Protein AF-A0AAD5Y6S9-F1 (afdb_monomer)

Structure (mmCIF, N/CA/C/O backbone):
data_AF-A0AAD5Y6S9-F1
#
_entry.id   AF-A0AAD5Y6S9-F1
#
loop_
_atom_site.group_PDB
_atom_site.id
_atom_site.type_symbol
_a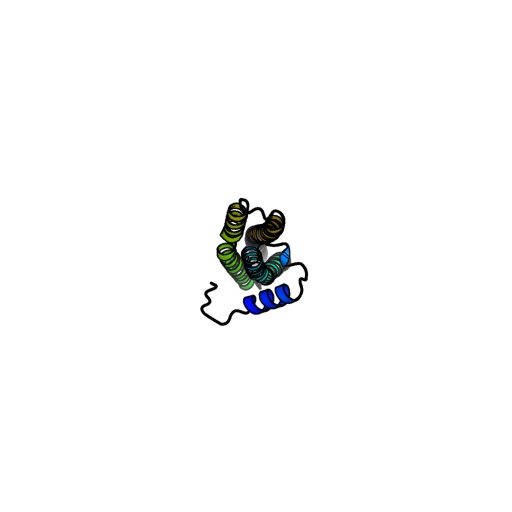tom_site.label_atom_id
_atom_site.label_alt_id
_atom_site.label_comp_id
_atom_site.label_asym_id
_atom_site.label_entity_id
_atom_site.label_seq_id
_atom_site.pdbx_PDB_ins_code
_atom_site.Cartn_x
_atom_site.Cartn_y
_atom_site.Cartn_z
_atom_site.occupancy
_atom_site.B_iso_or_equiv
_atom_site.auth_seq_id
_atom_site.auth_comp_id
_atom_site.auth_asym_id
_atom_site.auth_atom_id
_atom_site.pdbx_PDB_model_num
ATOM 1 N N . MET A 1 1 ? 19.480 -12.062 -23.522 1.00 43.44 1 MET A N 1
ATOM 2 C CA . MET A 1 1 ? 19.018 -13.425 -23.166 1.00 43.44 1 MET A CA 1
ATOM 3 C C . MET A 1 1 ? 18.095 -13.286 -21.961 1.00 43.44 1 MET A C 1
ATOM 5 O O . MET A 1 1 ? 18.515 -12.658 -20.999 1.00 43.44 1 MET A O 1
ATOM 9 N N . ASN A 1 2 ? 16.839 -13.738 -22.039 1.00 45.94 2 ASN A N 1
ATOM 10 C CA . ASN A 1 2 ? 15.831 -13.550 -20.984 1.00 45.94 2 ASN A CA 1
ATOM 11 C C . ASN A 1 2 ? 15.492 -14.921 -20.370 1.00 45.94 2 ASN A C 1
ATOM 13 O O . ASN A 1 2 ? 15.205 -15.852 -21.121 1.00 45.94 2 ASN A O 1
ATOM 17 N N . PHE A 1 3 ? 15.575 -15.066 -19.046 1.00 61.59 3 PHE A N 1
ATOM 18 C CA . PHE A 1 3 ? 15.459 -16.357 -18.353 1.00 61.59 3 PHE A CA 1
ATOM 19 C C . PHE A 1 3 ? 14.198 -16.387 -17.484 1.00 61.59 3 PHE A C 1
ATOM 21 O O . PHE A 1 3 ? 14.056 -15.559 -16.588 1.00 61.59 3 PHE A O 1
ATOM 28 N N . HIS A 1 4 ? 13.309 -17.361 -17.718 1.00 60.94 4 HIS A N 1
ATOM 29 C CA . HIS A 1 4 ? 12.048 -17.527 -16.979 1.00 60.94 4 HIS A CA 1
ATOM 30 C C . HIS A 1 4 ? 11.867 -18.975 -16.526 1.00 60.94 4 HIS A C 1
ATOM 32 O O . HIS A 1 4 ? 12.178 -19.899 -17.272 1.00 60.94 4 HIS A O 1
ATOM 38 N N . GLN A 1 5 ? 11.337 -19.178 -15.316 1.00 57.16 5 GLN A N 1
ATOM 39 C CA . GLN A 1 5 ? 11.038 -20.516 -14.778 1.00 57.16 5 GLN A CA 1
ATOM 40 C C . GLN A 1 5 ? 9.702 -21.096 -15.289 1.00 57.16 5 GLN A C 1
ATOM 42 O O . GLN A 1 5 ? 9.478 -22.296 -15.171 1.00 57.16 5 GLN A O 1
ATOM 47 N N . GLN A 1 6 ? 8.819 -20.265 -15.858 1.00 50.22 6 GLN A N 1
ATOM 48 C CA . GLN A 1 6 ? 7.524 -20.641 -16.450 1.00 50.22 6 GLN A CA 1
ATOM 49 C C . GLN A 1 6 ? 7.206 -19.753 -17.677 1.00 50.22 6 GLN A C 1
ATOM 51 O O . GLN A 1 6 ? 7.851 -18.711 -17.834 1.00 50.22 6 GLN A O 1
ATOM 56 N N . PRO A 1 7 ? 6.241 -20.125 -18.551 1.00 55.81 7 PRO A N 1
ATOM 57 C CA . PRO A 1 7 ? 5.898 -19.356 -19.751 1.00 55.81 7 PRO A CA 1
ATOM 58 C C . PRO A 1 7 ? 5.540 -17.903 -19.424 1.00 55.81 7 PRO A C 1
ATOM 60 O O . PRO A 1 7 ? 4.656 -17.633 -18.608 1.00 55.81 7 PRO A O 1
ATOM 63 N N . ASN A 1 8 ? 6.234 -16.962 -20.064 1.00 59.56 8 ASN A N 1
ATOM 64 C CA . ASN A 1 8 ? 6.165 -15.556 -19.702 1.00 59.56 8 ASN A CA 1
ATOM 65 C C . ASN A 1 8 ? 5.125 -14.784 -20.541 1.00 59.56 8 ASN A C 1
ATOM 67 O O . ASN A 1 8 ? 5.273 -14.633 -21.752 1.00 59.56 8 ASN A O 1
ATOM 71 N N . ARG A 1 9 ? 4.097 -14.234 -19.878 1.00 59.78 9 ARG A N 1
ATOM 72 C CA . ARG A 1 9 ? 3.071 -13.370 -20.498 1.00 59.78 9 ARG A CA 1
ATOM 73 C C . ARG A 1 9 ? 3.597 -11.991 -20.917 1.00 59.78 9 ARG A C 1
ATOM 75 O O . ARG A 1 9 ? 3.034 -11.393 -21.829 1.00 59.78 9 ARG A O 1
ATOM 82 N N . HIS A 1 10 ? 4.674 -11.522 -20.293 1.00 62.69 10 HIS A N 1
ATOM 83 C CA . HIS A 1 10 ? 5.340 -10.256 -20.591 1.00 62.69 10 HIS A CA 1
ATOM 84 C C . HIS A 1 10 ? 5.926 -10.240 -22.007 1.00 62.69 10 HIS A C 1
ATOM 86 O O . HIS A 1 10 ? 5.846 -9.241 -22.713 1.00 62.69 10 HIS A O 1
ATOM 92 N N . THR A 1 11 ? 6.439 -11.380 -22.481 1.00 60.25 11 THR A N 1
ATOM 93 C CA . THR A 1 11 ? 7.022 -11.494 -23.826 1.00 60.25 11 THR A CA 1
ATOM 94 C C . THR A 1 11 ? 6.002 -11.200 -24.925 1.00 60.25 11 THR A C 1
ATOM 96 O O . THR A 1 11 ? 6.339 -10.522 -25.887 1.00 60.25 11 THR A O 1
ATOM 99 N N . ASN A 1 12 ? 4.748 -11.631 -24.766 1.00 60.03 12 ASN A N 1
ATOM 100 C CA . ASN A 1 12 ? 3.704 -11.376 -25.762 1.00 60.03 12 ASN A CA 1
ATOM 101 C C . ASN A 1 12 ? 3.305 -9.895 -25.819 1.00 60.03 12 ASN A C 1
ATOM 103 O O . ASN A 1 12 ? 3.059 -9.380 -26.903 1.00 60.03 12 ASN A O 1
ATOM 107 N N . HIS A 1 13 ? 3.276 -9.200 -24.678 1.00 63.97 13 HIS A N 1
ATOM 108 C CA . HIS A 1 13 ? 2.995 -7.761 -24.637 1.00 63.97 13 HIS A CA 1
ATOM 109 C C . HIS A 1 13 ? 4.112 -6.949 -25.300 1.00 63.97 13 HIS A C 1
ATOM 111 O O . HIS A 1 13 ? 3.835 -6.102 -26.143 1.00 63.97 13 HIS A O 1
ATOM 117 N N . VAL A 1 14 ? 5.373 -7.270 -24.992 1.00 65.44 14 VAL A N 1
ATOM 118 C CA . VAL A 1 14 ? 6.546 -6.631 -25.607 1.00 65.44 14 VAL A CA 1
ATOM 119 C C . VAL A 1 14 ? 6.574 -6.859 -27.124 1.00 65.44 14 VAL A C 1
ATOM 121 O O . VAL A 1 14 ? 6.799 -5.919 -27.879 1.00 65.44 14 VAL A O 1
ATOM 124 N N . VAL A 1 15 ? 6.291 -8.083 -27.585 1.00 66.12 15 V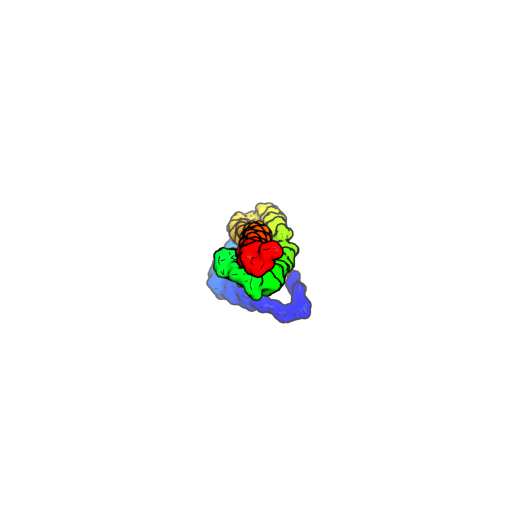AL A N 1
ATOM 125 C CA . VAL A 1 15 ? 6.230 -8.420 -29.020 1.00 66.12 15 VAL A CA 1
ATOM 126 C C . VAL A 1 15 ? 5.086 -7.690 -29.728 1.00 66.12 15 VAL A C 1
ATOM 128 O O . VAL A 1 15 ? 5.281 -7.192 -30.834 1.00 66.12 15 VAL A O 1
ATOM 131 N N . ASN A 1 16 ? 3.915 -7.582 -29.097 1.00 63.31 16 ASN A N 1
ATOM 132 C CA . ASN A 1 16 ? 2.781 -6.857 -29.668 1.00 63.31 16 ASN A CA 1
ATOM 133 C C . ASN A 1 16 ? 3.046 -5.346 -29.757 1.00 63.31 16 ASN A C 1
ATOM 135 O O . ASN A 1 16 ? 2.709 -4.745 -30.771 1.00 63.31 16 ASN A O 1
ATOM 139 N N . ASN A 1 17 ? 3.684 -4.748 -28.745 1.00 62.47 17 ASN A N 1
ATOM 140 C CA . ASN A 1 17 ? 4.049 -3.328 -28.758 1.00 62.47 17 ASN A CA 1
ATOM 141 C C . ASN A 1 17 ? 5.112 -3.031 -29.831 1.00 62.47 17 ASN A C 1
ATOM 143 O O . ASN A 1 17 ? 4.946 -2.099 -30.613 1.00 62.47 17 ASN A O 1
ATOM 147 N N . LEU A 1 18 ? 6.135 -3.888 -29.957 1.00 63.97 18 LEU A N 1
ATOM 148 C CA . LEU A 1 18 ? 7.136 -3.806 -31.033 1.00 63.97 18 LEU A CA 1
ATOM 149 C C . LEU A 1 18 ? 6.523 -3.925 -32.434 1.00 63.97 18 LEU A C 1
ATOM 151 O O . LEU A 1 18 ? 7.050 -3.353 -33.379 1.00 63.97 18 LEU A O 1
ATOM 155 N N . ALA A 1 19 ? 5.429 -4.671 -32.592 1.00 60.09 19 ALA A N 1
ATOM 156 C CA . ALA A 1 19 ? 4.756 -4.816 -33.880 1.00 60.09 19 ALA A CA 1
ATOM 157 C C . ALA A 1 19 ? 3.924 -3.582 -34.283 1.00 60.09 19 ALA A C 1
ATOM 159 O O . ALA A 1 19 ? 3.553 -3.474 -35.451 1.00 60.09 19 ALA A O 1
ATOM 160 N N . GLN A 1 20 ? 3.609 -2.676 -33.347 1.00 59.94 20 GLN A N 1
ATOM 161 C CA . GLN A 1 20 ? 2.772 -1.497 -33.605 1.00 59.94 20 GLN A CA 1
ATOM 162 C C . GLN A 1 20 ? 3.551 -0.188 -33.786 1.00 59.94 20 GLN A C 1
ATOM 164 O O . GLN A 1 20 ? 2.999 0.760 -34.341 1.00 59.94 20 GLN A O 1
ATOM 169 N N . GLU A 1 21 ? 4.820 -0.116 -33.384 1.00 59.94 21 GLU A N 1
ATOM 170 C CA . GLU A 1 21 ? 5.633 1.089 -33.574 1.00 59.94 21 GLU A CA 1
ATOM 171 C C . GLU A 1 21 ? 6.402 1.075 -34.894 1.00 59.94 21 GLU A C 1
ATOM 173 O O . GLU A 1 21 ? 7.254 0.230 -35.144 1.00 59.94 21 GLU A O 1
ATOM 178 N N . THR A 1 22 ? 6.147 2.067 -35.745 1.00 53.91 22 THR A N 1
ATOM 179 C CA . THR A 1 22 ? 6.797 2.220 -37.056 1.00 53.91 22 THR A CA 1
ATOM 180 C C . THR A 1 22 ? 8.174 2.903 -37.006 1.00 53.91 22 THR A C 1
ATOM 182 O O . THR A 1 22 ? 8.875 2.898 -38.013 1.00 53.91 22 THR A O 1
ATOM 185 N N . ASN A 1 23 ? 8.596 3.447 -35.852 1.00 56.50 23 ASN A N 1
ATOM 186 C CA . ASN A 1 23 ? 9.836 4.234 -35.677 1.00 56.50 23 ASN A CA 1
ATOM 187 C C . ASN A 1 23 ? 10.945 3.527 -34.869 1.00 56.50 23 ASN A C 1
ATOM 189 O O . ASN A 1 23 ? 11.869 4.164 -34.368 1.00 56.50 23 ASN A O 1
ATOM 193 N N . ILE A 1 24 ? 10.913 2.195 -34.777 1.00 56.31 24 ILE A N 1
ATOM 194 C CA . ILE A 1 24 ? 11.893 1.390 -34.011 1.00 56.31 24 ILE A CA 1
ATOM 195 C C . ILE A 1 24 ? 13.353 1.635 -34.457 1.00 56.31 24 ILE A C 1
ATOM 197 O O . ILE A 1 24 ? 14.286 1.411 -33.691 1.00 56.31 24 ILE A O 1
ATOM 201 N N . LEU A 1 25 ? 13.554 2.112 -35.692 1.00 53.78 25 LEU A N 1
ATOM 202 C CA . LEU A 1 25 ? 14.864 2.400 -36.290 1.00 53.78 25 LEU A CA 1
ATOM 203 C C . LEU A 1 25 ? 15.579 3.627 -35.692 1.00 53.78 25 LEU A C 1
ATOM 205 O O . LEU A 1 25 ? 16.771 3.794 -35.936 1.00 53.78 25 LEU A O 1
ATOM 209 N N . GLU A 1 26 ? 14.884 4.472 -34.925 1.00 59.22 26 GLU A N 1
ATOM 210 C CA . GLU A 1 26 ? 15.466 5.659 -34.274 1.00 59.22 26 GLU A CA 1
ATOM 211 C C . GLU A 1 26 ? 16.101 5.334 -32.903 1.00 59.22 26 GLU A C 1
ATOM 213 O O . GLU A 1 26 ? 16.831 6.147 -32.335 1.00 59.22 26 GLU A O 1
ATOM 218 N N . TYR A 1 27 ? 15.879 4.118 -32.387 1.00 61.72 27 TYR A N 1
ATOM 219 C CA . TYR A 1 27 ? 16.368 3.667 -31.084 1.00 61.72 27 TYR A CA 1
ATOM 220 C C . TYR A 1 27 ? 17.421 2.567 -31.211 1.00 61.72 27 TYR A C 1
ATOM 222 O O . TYR A 1 27 ? 17.400 1.736 -32.121 1.00 61.72 27 TYR A O 1
ATOM 230 N N . HIS A 1 28 ? 18.313 2.488 -30.223 1.00 67.50 28 HIS A N 1
ATOM 231 C CA . HIS A 1 28 ? 19.137 1.301 -30.044 1.00 67.50 28 HIS A CA 1
ATOM 232 C C . HIS A 1 28 ? 18.234 0.139 -29.580 1.00 67.50 28 HIS A C 1
ATOM 234 O O . HIS A 1 28 ? 17.827 0.061 -28.419 1.00 67.50 28 HIS A O 1
ATOM 240 N N . LEU A 1 29 ? 17.877 -0.745 -30.521 1.00 71.94 29 LEU A N 1
ATOM 241 C CA . LEU A 1 29 ? 16.881 -1.816 -30.364 1.00 71.94 29 LEU A CA 1
ATOM 242 C C . LEU A 1 29 ? 17.024 -2.653 -29.067 1.00 71.94 29 LEU A C 1
ATOM 244 O O . LEU A 1 29 ? 16.001 -2.952 -28.449 1.00 71.94 29 LEU A O 1
ATOM 248 N N . PRO A 1 30 ? 18.237 -3.013 -28.591 1.00 79.38 30 PRO A N 1
ATOM 249 C CA . P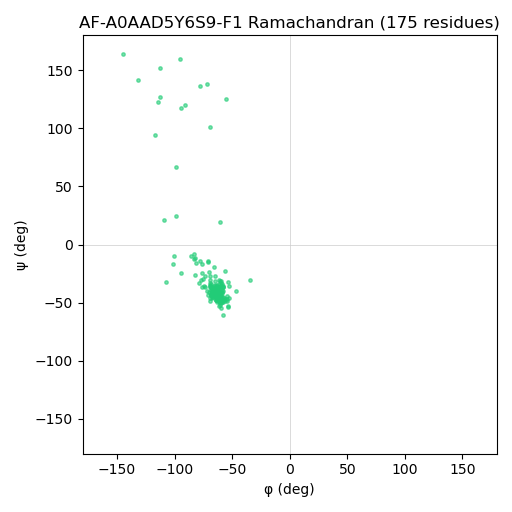RO A 1 30 ? 18.397 -3.715 -27.315 1.00 79.38 30 PRO A CA 1
ATOM 250 C C . PRO A 1 30 ? 17.908 -2.931 -26.088 1.00 79.38 30 PRO A C 1
ATOM 252 O O . PRO A 1 30 ? 17.292 -3.520 -25.197 1.00 79.38 30 PRO A O 1
ATOM 255 N N . ASP A 1 31 ? 18.152 -1.620 -26.042 1.00 79.19 31 ASP A N 1
ATOM 256 C CA . ASP A 1 31 ? 17.791 -0.772 -24.899 1.00 79.19 31 ASP A CA 1
ATOM 257 C C . ASP A 1 31 ? 16.288 -0.514 -24.871 1.00 79.19 31 ASP A C 1
ATOM 259 O O . ASP A 1 31 ? 15.670 -0.527 -23.806 1.00 79.19 31 ASP A O 1
ATOM 263 N N . TYR A 1 32 ? 15.684 -0.391 -26.055 1.00 80.62 32 TYR A N 1
ATOM 264 C CA . TYR A 1 32 ? 14.239 -0.272 -26.199 1.00 80.62 32 TYR A CA 1
ATOM 265 C C . TYR A 1 32 ? 13.496 -1.530 -25.730 1.00 80.62 32 TYR A C 1
ATOM 267 O O . TYR A 1 32 ? 12.543 -1.456 -24.957 1.00 80.62 32 TYR A O 1
ATOM 275 N N . ILE A 1 33 ? 13.990 -2.715 -26.101 1.00 82.19 33 ILE A N 1
ATOM 276 C CA . ILE A 1 33 ? 13.442 -3.987 -25.609 1.00 82.19 33 ILE A CA 1
ATOM 277 C C . ILE A 1 33 ? 13.594 -4.098 -24.083 1.00 82.19 33 ILE A C 1
ATOM 279 O O . ILE A 1 33 ? 12.688 -4.589 -23.407 1.00 82.19 33 ILE A O 1
ATOM 283 N N . CYS A 1 34 ? 14.728 -3.654 -23.530 1.00 84.31 34 CYS A N 1
ATOM 284 C CA . CYS A 1 34 ? 14.959 -3.634 -22.085 1.00 84.31 34 CYS A CA 1
ATOM 285 C C . CYS A 1 34 ? 13.927 -2.755 -21.366 1.00 84.31 34 CYS A C 1
ATOM 287 O O . CYS A 1 34 ? 13.305 -3.211 -20.404 1.00 84.31 34 CYS A O 1
ATOM 289 N N . TYR A 1 35 ? 13.703 -1.542 -21.879 1.00 86.62 35 TYR A N 1
ATOM 290 C CA . TYR A 1 35 ? 12.658 -0.641 -21.401 1.00 86.62 35 TYR A CA 1
ATOM 291 C C . TYR A 1 35 ? 11.285 -1.328 -21.393 1.00 86.62 35 TYR A C 1
ATOM 293 O O . TYR A 1 35 ? 10.672 -1.413 -20.333 1.00 86.62 35 TYR A O 1
ATOM 301 N N . LEU A 1 36 ? 10.848 -1.907 -22.518 1.00 86.06 36 LEU A N 1
ATOM 302 C CA . LEU A 1 36 ? 9.526 -2.537 -22.626 1.00 86.06 36 LEU A CA 1
ATOM 303 C C . LEU A 1 36 ? 9.312 -3.664 -21.602 1.00 86.06 36 LEU A C 1
ATOM 305 O O . LEU A 1 36 ? 8.217 -3.823 -21.063 1.00 86.06 36 LEU A O 1
ATOM 309 N N . PHE A 1 37 ? 10.350 -4.451 -21.301 1.00 87.25 37 PHE A N 1
ATOM 310 C CA . PHE A 1 37 ? 10.261 -5.465 -20.247 1.00 87.25 37 PHE A CA 1
ATOM 311 C C . PHE A 1 37 ? 10.152 -4.853 -18.850 1.00 87.25 37 PHE A C 1
ATOM 313 O O . PHE A 1 37 ? 9.383 -5.350 -18.027 1.00 87.25 37 PHE A O 1
ATOM 320 N N . ILE A 1 38 ? 10.942 -3.820 -18.559 1.00 89.75 38 ILE A N 1
ATOM 321 C CA . ILE A 1 38 ? 10.943 -3.164 -17.248 1.00 89.75 38 ILE A CA 1
ATOM 322 C C . ILE A 1 38 ? 9.607 -2.456 -17.011 1.00 89.75 38 ILE A C 1
ATOM 324 O O . ILE A 1 38 ? 9.048 -2.598 -15.922 1.00 89.75 38 ILE A O 1
ATOM 328 N N . ASP A 1 39 ? 9.077 -1.774 -18.023 1.00 90.31 39 ASP A N 1
ATOM 329 C CA . ASP A 1 39 ? 7.760 -1.142 -17.994 1.00 90.31 39 ASP A CA 1
ATOM 330 C C . ASP A 1 39 ? 6.651 -2.173 -17.737 1.00 90.31 39 ASP A C 1
ATOM 332 O O . ASP A 1 39 ? 5.940 -2.084 -16.736 1.00 90.31 39 ASP A O 1
ATOM 336 N N . ASP A 1 40 ? 6.559 -3.236 -18.543 1.00 88.56 40 ASP A N 1
ATOM 337 C CA . ASP A 1 40 ? 5.481 -4.219 -18.385 1.00 88.56 40 ASP A CA 1
ATOM 338 C C . ASP A 1 40 ? 5.564 -4.990 -17.052 1.00 88.56 40 ASP A C 1
ATOM 340 O O . ASP A 1 40 ? 4.533 -5.342 -16.473 1.00 88.56 40 ASP A O 1
ATOM 344 N N . ILE A 1 41 ? 6.770 -5.227 -16.517 1.00 89.69 41 ILE A N 1
ATOM 345 C CA . ILE A 1 41 ? 6.946 -5.790 -15.167 1.00 89.69 41 ILE A CA 1
ATOM 346 C C . ILE A 1 41 ? 6.483 -4.793 -14.099 1.00 89.69 41 ILE A C 1
ATOM 348 O O . ILE A 1 41 ? 5.766 -5.184 -13.174 1.00 89.69 41 ILE A O 1
ATOM 352 N N . THR A 1 42 ? 6.872 -3.522 -14.217 1.00 92.50 42 THR A N 1
ATOM 353 C CA . THR A 1 42 ? 6.495 -2.454 -13.275 1.00 92.50 42 THR A CA 1
ATOM 354 C C . THR A 1 42 ? 4.978 -2.257 -13.259 1.00 92.50 42 THR A C 1
ATOM 356 O O . THR A 1 42 ? 4.362 -2.221 -12.193 1.00 92.50 42 THR A O 1
ATOM 359 N N . ASN A 1 43 ? 4.338 -2.300 -14.424 1.00 91.19 43 ASN A N 1
ATOM 360 C CA . ASN A 1 43 ? 2.893 -2.152 -14.564 1.00 91.19 43 ASN A CA 1
ATOM 361 C C . ASN A 1 43 ? 2.084 -3.299 -13.930 1.00 91.19 43 ASN A C 1
ATOM 363 O O . ASN A 1 43 ? 0.916 -3.104 -13.587 1.00 91.19 43 ASN A O 1
ATOM 367 N N . LYS A 1 44 ? 2.670 -4.482 -13.670 1.00 91.69 44 LYS A N 1
ATOM 368 C CA . LYS A 1 44 ? 1.963 -5.543 -12.916 1.00 91.69 44 LYS A CA 1
ATOM 369 C C . LYS A 1 44 ? 1.786 -5.230 -11.437 1.00 91.69 44 LYS A C 1
ATOM 371 O O . LYS A 1 44 ? 0.987 -5.906 -10.795 1.00 91.69 44 LYS A O 1
ATOM 376 N N . PHE A 1 45 ? 2.494 -4.247 -10.884 1.00 93.38 45 PHE A N 1
ATOM 377 C CA . PHE A 1 45 ? 2.295 -3.840 -9.494 1.00 93.38 45 PHE A CA 1
ATOM 378 C C . PHE A 1 45 ? 1.004 -3.026 -9.314 1.00 93.38 45 PHE A C 1
ATOM 380 O O . PHE A 1 45 ? 0.362 -3.151 -8.271 1.00 93.38 45 PHE A O 1
ATOM 387 N N . LEU A 1 46 ? 0.560 -2.291 -10.341 1.00 94.19 46 LEU A N 1
ATOM 388 C CA . LEU A 1 46 ? -0.588 -1.374 -10.277 1.00 94.19 46 LEU A CA 1
ATOM 389 C C . LEU A 1 46 ? -1.891 -2.005 -9.742 1.00 94.19 46 LEU A C 1
ATOM 391 O O . LEU A 1 46 ? -2.509 -1.404 -8.863 1.00 94.19 46 LEU A O 1
ATOM 395 N N . PRO A 1 47 ? -2.331 -3.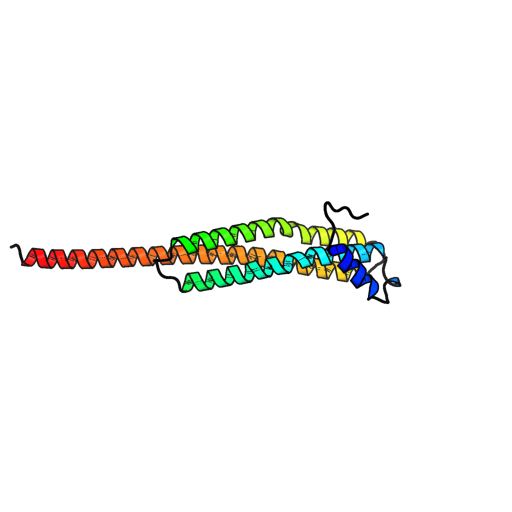206 -10.178 1.00 96.25 47 PRO A N 1
ATOM 396 C CA . PRO A 1 47 ? -3.544 -3.818 -9.632 1.00 96.25 47 PRO A CA 1
ATOM 397 C C . PRO A 1 47 ? -3.444 -4.106 -8.129 1.00 96.25 47 PRO A C 1
ATOM 399 O O . PRO A 1 47 ? -4.434 -3.978 -7.412 1.00 96.25 47 PRO A O 1
ATOM 402 N N . TYR A 1 48 ? -2.253 -4.463 -7.639 1.00 96.31 48 TYR A N 1
ATOM 403 C CA . TYR A 1 48 ? -2.023 -4.717 -6.217 1.00 96.31 48 TYR A CA 1
ATOM 404 C C . TYR A 1 48 ? -1.995 -3.422 -5.404 1.00 96.31 48 TYR A C 1
ATOM 406 O O . TYR A 1 48 ? -2.507 -3.408 -4.288 1.00 96.31 48 TYR A O 1
ATOM 414 N N . ILE A 1 49 ? -1.447 -2.338 -5.965 1.00 97.31 49 ILE A N 1
ATOM 415 C CA . ILE A 1 49 ? -1.490 -1.000 -5.353 1.00 97.31 49 ILE A CA 1
ATOM 416 C C . ILE A 1 49 ? -2.940 -0.554 -5.180 1.00 97.31 49 ILE A C 1
ATOM 418 O O . ILE A 1 49 ? -3.356 -0.283 -4.059 1.00 97.31 49 ILE A O 1
ATOM 422 N N . ARG A 1 50 ? -3.744 -0.603 -6.250 1.00 97.50 50 ARG A N 1
ATOM 423 C CA . ARG A 1 50 ? -5.173 -0.246 -6.201 1.00 97.50 50 ARG A CA 1
ATOM 424 C C . ARG A 1 50 ? -5.961 -1.119 -5.231 1.00 97.50 50 ARG A C 1
ATOM 426 O O . ARG A 1 50 ? -6.893 -0.658 -4.583 1.00 97.50 50 ARG A O 1
ATOM 433 N N . GLN A 1 51 ? -5.622 -2.403 -5.123 1.00 97.25 51 GLN A N 1
ATOM 434 C CA . GLN A 1 51 ? -6.260 -3.273 -4.138 1.00 97.25 51 GLN A CA 1
ATOM 435 C C . GLN A 1 51 ? -5.960 -2.819 -2.701 1.00 97.25 51 GLN A C 1
ATOM 437 O O . GLN A 1 51 ? -6.859 -2.843 -1.863 1.00 97.25 51 GLN A O 1
ATOM 442 N N . LEU A 1 52 ? -4.715 -2.424 -2.412 1.00 97.56 52 LEU A N 1
ATOM 443 C CA . LEU A 1 52 ? -4.325 -1.914 -1.096 1.00 97.56 52 LEU A CA 1
ATOM 444 C C . LEU A 1 52 ? -4.931 -0.546 -0.791 1.00 97.56 52 LEU A C 1
ATOM 446 O O . LEU A 1 52 ? -5.289 -0.315 0.358 1.00 97.56 52 LEU A O 1
ATOM 450 N N . GLU A 1 53 ? -5.067 0.313 -1.797 1.00 97.94 53 GLU A N 1
ATOM 451 C CA . GLU A 1 53 ? -5.750 1.605 -1.697 1.00 97.94 53 GLU A CA 1
ATOM 452 C C . GLU A 1 53 ? -7.200 1.403 -1.242 1.00 97.94 53 GLU A C 1
ATOM 454 O O . GLU A 1 53 ? -7.553 1.763 -0.123 1.00 97.94 53 GLU A O 1
ATOM 459 N N . ASN A 1 54 ? -7.991 0.663 -2.028 1.00 97.75 54 ASN A N 1
ATOM 460 C CA . ASN A 1 54 ? -9.392 0.375 -1.709 1.00 97.75 54 ASN A CA 1
ATOM 461 C C . ASN A 1 54 ? -9.565 -0.326 -0.351 1.00 97.75 54 ASN A C 1
ATOM 463 O O . ASN A 1 54 ? -10.547 -0.110 0.358 1.00 97.75 54 ASN A O 1
ATOM 467 N N . GLU A 1 55 ? -8.640 -1.221 0.008 1.00 96.38 55 GLU A N 1
ATOM 468 C CA . GLU A 1 55 ? -8.689 -1.900 1.301 1.00 96.38 55 GLU A CA 1
ATOM 469 C C . GLU A 1 55 ? -8.375 -0.953 2.464 1.00 96.38 55 GLU A C 1
ATOM 471 O O . GLU A 1 55 ? -9.032 -1.042 3.502 1.00 96.38 55 GLU A O 1
ATOM 476 N N . THR A 1 56 ? -7.391 -0.068 2.296 1.00 97.06 56 THR A N 1
ATOM 477 C CA . THR A 1 56 ? -7.041 0.963 3.279 1.00 97.06 56 THR A CA 1
ATOM 478 C C . THR A 1 56 ? -8.215 1.906 3.505 1.00 97.06 56 THR A C 1
ATOM 480 O O . THR A 1 56 ? -8.612 2.090 4.654 1.00 97.06 56 THR A O 1
ATOM 483 N N . ASP A 1 57 ? -8.818 2.412 2.431 1.00 95.56 57 ASP A N 1
ATOM 484 C CA . ASP A 1 57 ? -9.961 3.326 2.499 1.00 95.56 57 ASP A CA 1
ATOM 485 C C . ASP A 1 57 ? -11.168 2.652 3.162 1.00 95.56 57 ASP A C 1
ATOM 487 O O . ASP A 1 57 ? -11.750 3.180 4.107 1.00 95.56 57 ASP A O 1
ATOM 491 N N . SER A 1 58 ? -11.475 1.411 2.764 1.00 94.06 58 SER A N 1
ATOM 492 C CA . SER A 1 58 ? -12.551 0.638 3.391 1.00 94.06 58 SER A CA 1
ATOM 493 C C . SER A 1 58 ? -12.319 0.410 4.885 1.00 94.06 58 SER A C 1
ATOM 495 O O . SER A 1 58 ? -13.286 0.352 5.642 1.00 94.06 58 SER A O 1
ATOM 497 N N . ILE A 1 59 ? -11.073 0.214 5.321 1.00 94.38 59 ILE A N 1
ATOM 498 C CA . ILE A 1 59 ? -10.755 0.061 6.743 1.00 94.38 59 ILE A CA 1
ATOM 499 C C . ILE A 1 59 ? -10.975 1.375 7.485 1.00 94.38 59 ILE A C 1
ATOM 501 O O . ILE A 1 59 ? -11.531 1.339 8.582 1.00 94.38 59 ILE A O 1
ATOM 505 N N . ASP A 1 60 ? -10.553 2.502 6.913 1.00 91.50 60 ASP A N 1
ATOM 506 C CA . ASP A 1 60 ? -10.703 3.808 7.551 1.00 91.50 60 ASP A CA 1
ATOM 507 C C . ASP A 1 60 ? -12.185 4.156 7.759 1.00 91.50 60 ASP A C 1
ATOM 509 O O . ASP A 1 60 ? -12.592 4.463 8.881 1.00 91.50 60 ASP A O 1
ATOM 513 N N . ASP A 1 61 ? -13.017 3.948 6.734 1.00 90.50 61 ASP A N 1
ATOM 514 C CA . ASP A 1 61 ? -14.471 4.134 6.816 1.00 90.50 61 ASP A CA 1
ATOM 515 C C . ASP A 1 61 ? -15.120 3.230 7.875 1.00 90.50 61 ASP A C 1
ATOM 517 O O . ASP A 1 61 ? -15.962 3.662 8.665 1.00 90.50 61 ASP A O 1
ATOM 521 N N . LEU A 1 62 ? -14.726 1.954 7.924 1.00 88.56 62 LEU A N 1
ATOM 522 C CA . LEU A 1 62 ? -15.298 0.992 8.867 1.00 88.56 62 LEU A CA 1
ATOM 523 C C . LEU A 1 62 ? -14.925 1.300 10.315 1.00 88.56 62 LEU A C 1
ATOM 525 O O . LEU A 1 62 ? -15.768 1.140 11.199 1.00 88.56 62 LEU A O 1
ATOM 529 N N . VAL A 1 63 ? -13.698 1.766 10.564 1.00 86.31 63 VAL A N 1
ATOM 530 C CA . VAL A 1 63 ? -13.287 2.217 11.899 1.00 86.31 63 VAL A CA 1
ATOM 531 C C . VAL A 1 63 ? -14.159 3.386 12.366 1.00 86.31 63 VAL A C 1
ATOM 533 O O . VAL A 1 63 ? -14.448 3.484 13.549 1.00 86.31 63 VAL A O 1
ATOM 536 N N . LEU A 1 64 ? -14.661 4.246 11.480 1.00 77.69 64 LEU A N 1
ATOM 537 C CA . LEU A 1 64 ? -15.542 5.347 11.889 1.00 77.69 64 LEU A CA 1
ATOM 538 C C . LEU A 1 64 ? -16.964 4.899 12.268 1.00 77.69 64 LEU A C 1
ATOM 540 O O . LEU A 1 64 ? -17.622 5.583 13.052 1.00 77.69 64 LEU A O 1
ATOM 544 N N . ILE A 1 65 ? -17.449 3.786 11.709 1.00 78.38 65 ILE A N 1
ATOM 545 C CA . ILE A 1 65 ? -18.875 3.415 11.746 1.00 78.38 65 ILE A CA 1
ATOM 546 C C . ILE A 1 65 ? -19.165 2.240 12.694 1.00 78.38 65 ILE A C 1
ATOM 548 O O . ILE A 1 65 ? -20.261 2.161 13.259 1.00 78.38 65 ILE A O 1
ATOM 552 N N . LEU A 1 66 ? -18.229 1.302 12.854 1.00 69.69 66 LEU A N 1
ATOM 553 C CA . LEU A 1 66 ? -18.488 0.053 13.573 1.00 69.69 66 LEU A CA 1
ATOM 554 C C . LEU A 1 66 ? -18.621 0.258 15.087 1.00 69.69 66 LEU A C 1
ATOM 556 O O . LEU A 1 66 ? -17.858 0.988 15.710 1.00 69.69 66 LEU A O 1
ATOM 560 N N . LYS A 1 67 ? -19.601 -0.438 15.673 1.00 64.25 67 LYS A N 1
ATOM 561 C CA . LYS A 1 67 ? -19.853 -0.481 17.121 1.00 64.25 67 LYS A CA 1
ATOM 562 C C . LYS A 1 67 ? -19.186 -1.704 17.754 1.00 64.25 67 LYS A C 1
ATOM 564 O O . LYS A 1 67 ? -18.976 -2.712 17.081 1.00 64.25 67 LYS A O 1
ATOM 569 N N . ALA A 1 68 ? -18.985 -1.646 19.070 1.00 60.09 68 ALA A N 1
ATOM 570 C CA . ALA A 1 68 ? -18.343 -2.640 19.940 1.00 60.09 68 ALA A CA 1
ATOM 571 C C . ALA A 1 68 ? -18.525 -4.143 19.636 1.00 60.09 68 ALA A C 1
ATOM 573 O O . ALA A 1 68 ? -17.658 -4.949 19.965 1.00 60.09 68 ALA A O 1
ATOM 574 N N . ASN A 1 69 ? -19.651 -4.567 19.062 1.00 58.44 69 ASN A N 1
ATOM 575 C CA . ASN A 1 69 ? -19.954 -5.993 18.919 1.00 58.44 69 ASN A CA 1
ATOM 576 C C . ASN A 1 69 ? -19.212 -6.691 17.763 1.00 58.44 69 ASN A C 1
ATOM 578 O O . ASN A 1 69 ? -19.127 -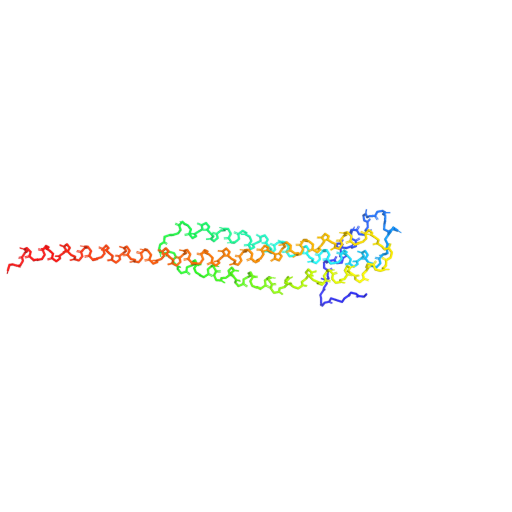7.915 17.785 1.00 58.44 69 ASN A O 1
ATOM 582 N N . ASP A 1 70 ? -18.603 -5.953 16.826 1.00 63.62 70 ASP A N 1
ATOM 583 C CA . ASP A 1 70 ? -17.824 -6.523 15.706 1.00 63.62 70 ASP A CA 1
ATOM 584 C C . ASP A 1 70 ? -16.303 -6.515 15.973 1.00 63.62 70 ASP A C 1
ATOM 586 O O . ASP A 1 70 ? -15.466 -6.516 15.061 1.00 63.62 70 ASP A O 1
ATOM 590 N N . GLN A 1 71 ? -15.915 -6.498 17.258 1.00 63.22 71 GLN A N 1
ATOM 591 C CA . GLN A 1 71 ? -14.620 -5.953 17.641 1.00 63.22 71 GLN A CA 1
ATOM 592 C C . GLN A 1 71 ? -13.389 -6.748 17.1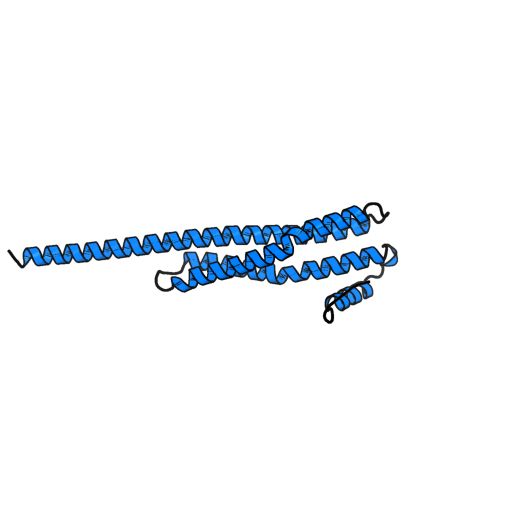56 1.00 63.22 71 GLN A C 1
ATOM 594 O O . GLN A 1 71 ? -12.348 -6.175 16.809 1.00 63.22 71 GLN A O 1
ATOM 599 N N . SER A 1 72 ? -13.491 -8.080 17.136 1.00 66.38 72 SER A N 1
ATOM 600 C CA . SER A 1 72 ? -12.382 -8.964 16.757 1.00 66.38 72 SER A CA 1
ATOM 601 C C . SER A 1 72 ? -12.134 -9.019 15.249 1.00 66.38 72 SER A C 1
ATOM 603 O O . SER A 1 72 ? -11.016 -9.331 14.825 1.00 66.38 72 SER A O 1
ATOM 605 N N . ASP A 1 73 ? -13.152 -8.729 14.432 1.00 83.56 73 ASP A N 1
ATOM 606 C CA . ASP A 1 73 ? -13.022 -8.803 12.975 1.00 83.56 73 ASP A CA 1
ATOM 607 C C . ASP A 1 73 ? -12.157 -7.652 12.440 1.00 83.56 73 ASP A C 1
ATOM 609 O O . ASP A 1 73 ? -11.248 -7.864 11.632 1.00 83.56 73 ASP A O 1
ATOM 613 N N . MET A 1 74 ? -12.325 -6.449 12.996 1.00 89.25 74 MET A N 1
ATOM 614 C CA . MET A 1 74 ? -11.598 -5.263 12.537 1.00 89.25 74 MET A CA 1
ATOM 615 C C . MET A 1 74 ? -10.096 -5.299 12.814 1.00 89.25 74 MET A C 1
ATOM 617 O O . MET A 1 74 ? -9.311 -5.044 11.899 1.00 89.25 74 MET A O 1
ATOM 621 N N . LEU A 1 75 ? -9.653 -5.691 14.016 1.00 89.88 75 LEU A N 1
ATOM 622 C CA . LEU A 1 75 ? -8.211 -5.838 14.293 1.00 89.88 75 LEU A CA 1
ATOM 623 C C . LEU A 1 75 ? -7.558 -6.875 13.374 1.00 89.88 75 LEU A C 1
ATOM 625 O O . LEU A 1 75 ? -6.431 -6.685 12.902 1.00 89.88 75 LEU A O 1
ATOM 629 N N . SER A 1 76 ? -8.272 -7.969 13.094 1.00 91.31 76 SER A N 1
ATOM 630 C CA . SER A 1 76 ? -7.824 -9.014 12.174 1.00 91.31 76 SER A CA 1
ATOM 631 C C . SER A 1 76 ? -7.692 -8.475 10.750 1.00 91.31 76 SER A C 1
ATOM 633 O O . SER A 1 76 ? -6.675 -8.711 10.088 1.00 91.31 76 SER A O 1
ATOM 635 N N . ARG A 1 77 ? -8.680 -7.704 10.285 1.00 92.75 77 ARG A N 1
ATOM 636 C CA . ARG A 1 77 ? -8.694 -7.090 8.954 1.00 92.75 77 ARG A CA 1
ATOM 637 C C . ARG A 1 77 ? -7.568 -6.069 8.780 1.00 92.75 77 ARG A C 1
ATOM 639 O O . ARG A 1 77 ? -6.794 -6.200 7.831 1.00 92.75 77 ARG A O 1
ATOM 646 N N . ILE A 1 78 ? -7.383 -5.169 9.749 1.00 94.69 78 ILE A N 1
ATOM 647 C CA . ILE A 1 78 ? -6.261 -4.215 9.797 1.00 94.69 78 ILE A CA 1
ATOM 648 C C . ILE A 1 78 ? -4.920 -4.956 9.747 1.00 94.69 78 ILE A C 1
ATOM 650 O O . ILE A 1 78 ? -4.054 -4.654 8.925 1.00 94.69 78 ILE A O 1
ATOM 654 N N . SER A 1 79 ? -4.754 -5.992 10.573 1.00 94.94 79 SER A N 1
ATOM 655 C CA . SER A 1 79 ? -3.514 -6.774 10.625 1.00 94.94 79 SER A CA 1
ATOM 656 C C . SER A 1 79 ? -3.207 -7.492 9.306 1.00 94.94 79 SER A C 1
ATOM 658 O O . SER A 1 79 ? -2.047 -7.584 8.895 1.00 94.94 79 SER A O 1
ATOM 660 N N . LYS A 1 80 ? -4.229 -8.023 8.623 1.00 96.25 80 LYS A N 1
ATOM 661 C CA . LYS A 1 80 ? -4.077 -8.667 7.308 1.00 96.25 80 LYS A CA 1
ATOM 662 C C . LYS A 1 80 ? -3.698 -7.652 6.228 1.00 96.25 80 LYS A C 1
ATOM 664 O O . LYS A 1 80 ? -2.799 -7.951 5.439 1.00 96.25 80 LYS A O 1
ATOM 669 N N . ALA A 1 81 ? -4.316 -6.470 6.225 1.00 97.31 81 ALA A N 1
ATOM 670 C CA . ALA A 1 81 ? -3.986 -5.385 5.303 1.00 97.31 81 ALA A CA 1
ATOM 671 C C . ALA A 1 81 ? -2.524 -4.941 5.465 1.00 97.31 81 ALA A C 1
ATOM 673 O O . ALA A 1 81 ? -1.759 -5.011 4.504 1.00 97.31 81 ALA A O 1
ATOM 674 N N . ARG A 1 82 ? -2.073 -4.659 6.696 1.00 97.62 82 ARG A N 1
ATOM 675 C CA . ARG A 1 82 ? -0.667 -4.303 6.979 1.00 97.62 82 ARG A CA 1
ATOM 676 C C . ARG A 1 82 ? 0.319 -5.382 6.534 1.00 97.62 82 ARG A C 1
ATOM 678 O O . ARG A 1 82 ? 1.345 -5.090 5.928 1.00 97.62 82 ARG A O 1
ATOM 685 N N . LYS A 1 83 ? -0.005 -6.667 6.734 1.00 97.44 83 LYS A N 1
ATOM 686 C CA . LYS A 1 83 ? 0.824 -7.774 6.216 1.00 97.44 83 LYS A CA 1
ATOM 687 C C . LYS A 1 83 ? 0.932 -7.763 4.687 1.00 97.44 83 LYS A C 1
ATOM 689 O O . LYS A 1 83 ? 1.989 -8.123 4.166 1.00 97.44 83 LYS A O 1
ATOM 694 N N . ARG A 1 84 ? -0.130 -7.398 3.959 1.00 97.44 84 ARG A N 1
ATOM 695 C CA . ARG A 1 84 ? -0.085 -7.257 2.492 1.00 97.44 84 ARG A CA 1
ATOM 696 C C . ARG A 1 84 ? 0.726 -6.031 2.069 1.00 97.44 84 ARG A C 1
ATOM 698 O O . ARG A 1 84 ? 1.586 -6.188 1.205 1.00 97.44 84 ARG A O 1
ATOM 705 N N . VAL A 1 85 ? 0.541 -4.888 2.732 1.00 98.06 85 VAL A N 1
ATOM 706 C CA . VAL A 1 85 ? 1.354 -3.673 2.546 1.00 98.06 85 VAL A CA 1
ATOM 707 C C . VAL A 1 85 ? 2.840 -3.991 2.719 1.00 98.06 85 VAL A C 1
ATOM 709 O O . VAL A 1 85 ? 3.616 -3.789 1.791 1.00 98.06 85 VAL A O 1
ATOM 712 N N . MET A 1 86 ? 3.237 -4.622 3.829 1.00 96.88 86 MET A N 1
ATOM 713 C CA . MET A 1 86 ? 4.633 -5.009 4.082 1.00 96.88 86 MET A CA 1
ATOM 714 C C . MET A 1 86 ? 5.204 -5.945 3.008 1.00 96.88 86 MET A C 1
ATOM 716 O O . MET A 1 86 ? 6.374 -5.831 2.636 1.00 96.88 86 MET A O 1
ATOM 720 N N . LYS A 1 87 ? 4.408 -6.904 2.515 1.00 96.56 87 LYS A N 1
ATOM 721 C CA . LYS A 1 87 ? 4.841 -7.805 1.437 1.00 96.56 87 LYS A CA 1
ATOM 722 C C . LYS A 1 87 ? 5.100 -7.030 0.150 1.00 96.56 87 LYS A C 1
ATOM 724 O O . LYS A 1 87 ? 6.157 -7.217 -0.446 1.00 96.56 87 LYS A O 1
ATOM 729 N N . LEU A 1 88 ? 4.176 -6.159 -0.256 1.00 95.56 88 LEU A N 1
ATOM 730 C CA . LEU A 1 88 ? 4.323 -5.380 -1.483 1.00 95.56 88 LEU A CA 1
ATOM 731 C C . LEU A 1 88 ? 5.455 -4.352 -1.364 1.00 95.56 88 LEU A C 1
ATOM 733 O O . LEU A 1 88 ? 6.263 -4.225 -2.282 1.00 95.56 88 LEU A O 1
ATOM 737 N N . GLN A 1 89 ? 5.597 -3.724 -0.194 1.00 95.88 89 GLN A N 1
ATOM 738 C CA . GLN A 1 89 ? 6.706 -2.831 0.124 1.00 95.88 89 GLN A CA 1
ATOM 739 C C . GLN A 1 89 ? 8.048 -3.527 -0.103 1.00 95.88 89 GLN A C 1
ATOM 741 O O . GLN A 1 89 ? 8.899 -2.996 -0.806 1.00 95.88 89 GLN A O 1
ATOM 746 N N . ARG A 1 90 ? 8.232 -4.750 0.414 1.00 94.12 90 ARG A N 1
ATOM 747 C CA . ARG A 1 90 ? 9.469 -5.528 0.208 1.00 94.12 90 ARG A CA 1
ATOM 748 C C . ARG A 1 90 ? 9.764 -5.813 -1.264 1.00 94.12 90 ARG A C 1
ATOM 750 O O . ARG A 1 90 ? 10.934 -5.886 -1.626 1.00 94.12 90 ARG A O 1
ATOM 757 N N . LEU A 1 91 ? 8.735 -5.984 -2.093 1.00 93.94 91 LEU A N 1
ATOM 758 C CA . LEU A 1 91 ? 8.904 -6.253 -3.521 1.00 93.94 91 LEU A CA 1
ATOM 759 C C . LEU A 1 91 ? 9.284 -4.998 -4.314 1.00 93.94 91 LEU A C 1
ATOM 761 O O . LEU A 1 91 ? 10.087 -5.110 -5.241 1.00 93.94 91 LEU A O 1
ATOM 765 N N . ILE A 1 92 ? 8.738 -3.829 -3.956 1.00 93.88 92 ILE A N 1
ATOM 766 C CA . ILE A 1 92 ? 8.939 -2.587 -4.714 1.00 93.88 92 ILE A CA 1
ATOM 767 C C . ILE A 1 92 ? 10.083 -1.712 -4.193 1.00 93.88 92 ILE A C 1
ATOM 769 O O . ILE A 1 92 ? 10.645 -0.945 -4.963 1.00 93.88 92 ILE A O 1
ATOM 773 N N . ASN A 1 93 ? 10.468 -1.817 -2.914 1.00 91.62 93 ASN A N 1
ATOM 774 C CA . ASN A 1 93 ? 11.303 -0.813 -2.231 1.00 91.62 93 ASN A CA 1
ATOM 775 C C . ASN A 1 93 ? 12.609 -0.456 -2.968 1.00 91.62 93 ASN A C 1
ATOM 777 O O . ASN A 1 93 ? 13.045 0.697 -2.932 1.00 91.62 93 ASN A O 1
ATOM 781 N N . THR A 1 94 ? 13.221 -1.444 -3.626 1.00 90.75 94 THR A N 1
ATOM 782 C CA . THR A 1 94 ? 14.486 -1.308 -4.363 1.00 90.75 94 THR A CA 1
ATOM 783 C C . THR A 1 94 ? 14.311 -1.166 -5.875 1.00 90.75 94 THR A C 1
ATOM 785 O O . THR A 1 94 ? 15.283 -0.869 -6.562 1.00 90.75 94 THR A O 1
ATOM 788 N N . LYS A 1 95 ? 13.103 -1.367 -6.420 1.00 91.12 95 LYS A N 1
ATOM 789 C CA . LYS A 1 95 ? 12.858 -1.354 -7.872 1.00 91.12 95 LYS A CA 1
ATOM 790 C C . LYS A 1 95 ? 13.139 0.012 -8.514 1.00 91.12 95 LYS A C 1
ATOM 792 O O . LYS A 1 95 ? 13.867 0.001 -9.504 1.00 91.12 95 LYS A O 1
ATOM 797 N N . PRO A 1 96 ? 12.692 1.158 -7.952 1.00 93.31 96 PRO A N 1
ATOM 798 C CA . PRO A 1 96 ? 13.009 2.471 -8.520 1.00 93.31 96 PRO A CA 1
ATOM 799 C C . PRO A 1 96 ? 14.519 2.704 -8.630 1.00 93.31 96 PRO A C 1
ATOM 801 O O . PRO A 1 96 ? 15.022 3.063 -9.687 1.00 93.31 96 PRO A O 1
ATOM 804 N N . GLU A 1 97 ? 15.283 2.398 -7.579 1.00 92.62 97 GLU A N 1
ATOM 805 C CA . GLU A 1 97 ? 16.738 2.611 -7.583 1.00 92.62 97 GLU A CA 1
ATOM 806 C C . GLU A 1 97 ? 17.455 1.762 -8.642 1.00 92.62 97 GLU A C 1
ATOM 808 O O . GLU A 1 97 ? 18.421 2.212 -9.257 1.00 92.62 97 GLU A O 1
ATOM 813 N N . LEU A 1 98 ? 16.971 0.541 -8.895 1.00 92.06 98 LEU A N 1
ATOM 814 C CA . LEU A 1 98 ? 17.506 -0.307 -9.959 1.00 92.06 98 LEU A CA 1
ATOM 815 C C . LEU A 1 98 ? 17.196 0.261 -11.348 1.00 92.06 98 LEU A C 1
ATOM 817 O O . LEU A 1 98 ? 18.081 0.261 -12.201 1.00 92.06 98 LEU A O 1
ATOM 821 N N . ILE A 1 99 ? 15.981 0.771 -11.566 1.00 92.06 99 ILE A N 1
ATOM 822 C CA . ILE A 1 99 ? 15.589 1.429 -12.824 1.00 92.06 99 ILE A CA 1
ATOM 823 C C . ILE A 1 99 ? 16.476 2.656 -13.059 1.00 92.06 99 ILE A C 1
ATOM 825 O O . ILE A 1 99 ? 17.080 2.787 -14.122 1.00 92.06 99 ILE A O 1
ATOM 829 N N . LYS A 1 100 ? 16.656 3.492 -12.031 1.00 90.31 100 LYS A N 1
ATOM 830 C CA . LYS A 1 100 ? 17.536 4.666 -12.063 1.00 90.31 100 LYS A CA 1
ATOM 831 C C . LYS A 1 100 ? 18.987 4.303 -12.373 1.00 90.31 100 LYS A C 1
ATOM 833 O O . LYS A 1 100 ? 19.643 4.985 -13.157 1.00 90.31 100 LYS A O 1
ATOM 838 N N . LEU A 1 101 ? 19.497 3.224 -11.778 1.00 90.00 101 LEU A N 1
ATOM 839 C CA . LEU A 1 101 ? 20.852 2.739 -12.038 1.00 90.00 101 LEU A CA 1
ATOM 840 C C . LEU A 1 101 ? 21.020 2.265 -13.488 1.00 90.00 101 LEU A C 1
ATOM 842 O O . LEU A 1 101 ? 22.053 2.541 -14.098 1.00 90.00 101 LEU A O 1
ATOM 846 N N . ILE A 1 102 ? 20.028 1.559 -14.038 1.00 87.44 102 ILE A N 1
ATOM 847 C CA . ILE A 1 102 ? 20.031 1.127 -15.443 1.00 87.44 102 ILE A CA 1
ATOM 848 C C . ILE A 1 102 ? 20.010 2.353 -16.359 1.00 87.44 102 ILE A C 1
ATOM 850 O O . ILE A 1 102 ? 20.880 2.469 -17.218 1.00 87.44 102 ILE A O 1
ATOM 854 N N . ALA A 1 103 ? 19.101 3.300 -16.115 1.00 85.88 103 ALA A N 1
ATOM 855 C CA . ALA A 1 103 ? 19.005 4.547 -16.870 1.00 85.88 103 ALA A CA 1
ATOM 856 C C . ALA A 1 103 ? 20.338 5.312 -16.878 1.00 85.88 103 ALA A C 1
ATOM 858 O O . ALA A 1 103 ? 20.811 5.749 -17.924 1.00 85.88 103 ALA A O 1
ATOM 859 N N . HIS A 1 104 ? 21.000 5.406 -15.720 1.00 85.25 104 HIS A N 1
ATOM 860 C CA . HIS A 1 104 ? 22.290 6.079 -15.603 1.00 85.25 104 HIS A CA 1
ATOM 861 C C . HIS A 1 104 ? 23.400 5.394 -16.411 1.00 85.25 104 HIS A C 1
ATOM 863 O O . HIS A 1 104 ? 24.206 6.078 -17.031 1.00 85.25 104 HIS A O 1
ATOM 869 N N . ARG A 1 105 ? 23.435 4.056 -16.449 1.00 83.00 105 ARG A N 1
ATOM 870 C CA . ARG A 1 105 ? 24.421 3.301 -17.246 1.00 83.00 105 ARG A CA 1
ATOM 871 C C . ARG A 1 105 ? 24.197 3.428 -18.750 1.00 83.00 105 ARG A C 1
ATOM 873 O O . ARG A 1 105 ? 25.148 3.293 -19.510 1.00 83.00 105 ARG A O 1
ATOM 880 N N . LEU A 1 106 ? 22.958 3.672 -19.169 1.00 77.50 106 LEU A N 1
ATOM 881 C CA . LEU A 1 106 ? 22.603 3.879 -20.572 1.00 77.50 106 LEU A CA 1
ATOM 882 C C . LEU A 1 106 ? 22.850 5.323 -21.036 1.00 77.50 106 LEU A C 1
ATOM 884 O O . LEU A 1 106 ? 22.882 5.564 -22.238 1.00 77.50 106 LEU A O 1
ATOM 888 N N . LYS A 1 107 ? 23.089 6.265 -20.112 1.00 71.88 107 LYS A N 1
ATOM 889 C CA . LYS A 1 107 ? 23.300 7.693 -20.401 1.00 71.88 107 LYS A CA 1
ATOM 890 C C . LYS A 1 107 ? 24.519 7.984 -21.288 1.00 71.88 107 LYS A C 1
ATOM 892 O O . LYS A 1 107 ? 24.497 8.955 -22.035 1.00 71.88 107 LYS A O 1
ATOM 897 N N . ASP A 1 108 ? 25.560 7.155 -21.211 1.00 68.94 108 ASP A N 1
ATOM 898 C CA . ASP A 1 108 ? 26.780 7.312 -22.020 1.00 68.94 108 ASP A CA 1
ATOM 899 C C . ASP A 1 108 ? 26.627 6.729 -23.439 1.00 68.94 108 ASP A C 1
ATOM 901 O O . ASP A 1 108 ? 27.450 6.995 -24.317 1.00 68.94 108 ASP A O 1
ATOM 905 N N . SER A 1 109 ? 25.559 5.958 -23.688 1.00 62.81 109 SER A N 1
ATOM 906 C CA . SER A 1 109 ? 25.111 5.648 -25.046 1.00 62.81 109 SER A CA 1
ATOM 907 C C . SER A 1 109 ? 24.357 6.870 -25.575 1.00 62.81 109 SER A C 1
ATOM 909 O O . SER A 1 109 ? 23.566 7.466 -24.854 1.00 62.81 109 SER A O 1
ATOM 911 N N . THR A 1 110 ? 24.591 7.277 -26.818 1.00 57.41 110 THR A N 1
ATOM 912 C CA . THR A 1 110 ? 24.071 8.484 -27.499 1.00 57.41 110 THR A CA 1
ATOM 913 C C . THR A 1 110 ? 22.532 8.587 -27.627 1.00 57.41 110 THR A C 1
ATOM 915 O O . THR A 1 110 ? 22.012 9.347 -28.442 1.00 57.41 110 THR A O 1
ATOM 918 N N . THR A 1 111 ? 21.775 7.851 -26.821 1.00 62.12 111 THR A N 1
ATOM 919 C CA . THR A 1 111 ? 20.345 7.582 -26.958 1.00 62.12 111 THR A CA 1
ATOM 920 C C . THR A 1 111 ? 19.518 8.512 -26.058 1.00 62.12 111 THR A C 1
ATOM 922 O O . THR A 1 111 ? 18.874 8.075 -25.112 1.00 62.12 111 THR A O 1
ATOM 925 N N . SER A 1 112 ? 19.510 9.822 -26.331 1.00 64.56 112 SER A N 1
ATOM 926 C CA . SER A 1 112 ? 18.782 10.811 -25.501 1.00 64.56 112 SER A CA 1
ATOM 927 C C . SER A 1 112 ? 17.295 10.476 -25.299 1.00 64.56 112 SER A C 1
ATOM 929 O O . SER A 1 112 ? 16.739 10.762 -24.241 1.00 64.56 112 SER A O 1
ATOM 931 N N . ASN A 1 113 ? 16.648 9.845 -26.285 1.00 72.69 113 ASN A N 1
ATOM 932 C CA . ASN A 1 113 ? 15.215 9.558 -26.228 1.00 72.69 113 ASN A CA 1
ATOM 933 C C . ASN A 1 113 ? 14.875 8.370 -25.314 1.00 72.69 113 ASN A C 1
ATOM 935 O O . ASN A 1 113 ? 13.814 8.388 -24.703 1.00 72.69 113 ASN A O 1
ATOM 939 N N . ILE A 1 114 ? 15.756 7.364 -25.158 1.00 80.12 114 ILE A N 1
ATOM 940 C CA . ILE A 1 114 ? 15.454 6.194 -24.305 1.00 80.12 114 ILE A CA 1
ATOM 941 C C . ILE A 1 114 ? 15.411 6.569 -22.820 1.00 80.12 114 ILE A C 1
ATOM 943 O O . ILE A 1 114 ? 14.658 5.989 -22.043 1.00 80.12 114 ILE A O 1
ATOM 947 N N . MET A 1 115 ? 16.200 7.570 -22.429 1.00 82.94 115 MET A N 1
ATOM 948 C CA . MET A 1 115 ? 16.321 7.997 -21.041 1.00 82.94 115 MET A CA 1
ATOM 949 C C . MET A 1 115 ? 15.010 8.566 -20.484 1.00 82.94 115 MET A C 1
ATOM 951 O O . MET A 1 115 ? 14.697 8.295 -19.329 1.00 82.94 115 MET A O 1
ATOM 955 N N . LEU A 1 116 ? 14.217 9.253 -21.316 1.00 83.94 116 LEU A N 1
ATOM 956 C CA . LEU A 1 116 ? 12.896 9.770 -20.938 1.00 83.94 116 LEU A CA 1
ATOM 957 C C . LEU A 1 116 ? 11.913 8.639 -20.598 1.00 83.94 116 LEU A C 1
ATOM 959 O O . LEU A 1 116 ? 11.169 8.734 -19.629 1.00 83.94 116 LEU A O 1
ATOM 963 N N . TYR A 1 117 ? 11.951 7.533 -21.343 1.00 86.69 117 TYR A N 1
ATOM 964 C CA . TYR A 1 117 ? 11.108 6.370 -21.055 1.00 86.69 117 TYR A CA 1
ATOM 965 C C . TYR A 1 117 ? 11.499 5.676 -19.743 1.00 86.69 117 TYR A C 1
ATOM 967 O O . TYR A 1 117 ? 10.642 5.216 -18.995 1.00 86.69 117 TYR A O 1
ATOM 975 N N . PHE A 1 118 ? 12.796 5.605 -19.434 1.00 89.50 118 PHE A N 1
ATOM 976 C CA . PHE A 1 118 ? 13.254 5.075 -18.147 1.00 89.50 118 PHE A CA 1
ATOM 977 C C . PHE A 1 118 ? 12.910 5.995 -16.968 1.00 89.50 118 PHE A C 1
ATOM 979 O O . PHE A 1 118 ? 12.680 5.489 -15.869 1.00 89.50 118 PHE A O 1
ATOM 986 N N . GLU A 1 119 ? 12.895 7.312 -17.182 1.00 89.75 119 GLU A N 1
ATOM 987 C CA . GLU A 1 119 ? 12.469 8.302 -16.187 1.00 89.75 119 GLU A CA 1
ATOM 988 C C . GLU A 1 119 ? 10.984 8.131 -15.842 1.00 89.75 119 GLU A C 1
ATOM 990 O O . GLU A 1 119 ? 10.656 8.011 -14.666 1.00 89.75 119 GLU A O 1
ATOM 995 N N . ASP A 1 120 ? 10.120 7.953 -16.845 1.00 91.06 120 ASP A N 1
ATOM 996 C CA . ASP A 1 120 ? 8.693 7.668 -16.640 1.00 91.06 120 ASP A CA 1
ATOM 997 C C . ASP A 1 120 ? 8.463 6.394 -15.803 1.00 91.06 120 ASP A C 1
ATOM 999 O O . ASP A 1 120 ? 7.752 6.398 -14.796 1.00 91.06 120 ASP A O 1
ATOM 1003 N N . VAL A 1 121 ? 9.146 5.295 -16.142 1.00 93.50 121 VAL A N 1
ATOM 1004 C CA . VAL A 1 121 ? 9.006 4.035 -15.389 1.00 93.50 121 VAL A CA 1
ATOM 1005 C C . VAL A 1 121 ? 9.588 4.148 -13.977 1.00 93.50 121 VAL A C 1
ATOM 1007 O O . VAL A 1 121 ? 9.069 3.534 -13.036 1.00 93.50 121 VAL A O 1
ATOM 1010 N N . TYR A 1 122 ? 10.660 4.926 -13.805 1.00 94.56 122 TYR A N 1
ATOM 1011 C CA . TYR A 1 122 ? 11.204 5.244 -12.488 1.00 94.56 122 TYR A CA 1
ATOM 1012 C C . TYR A 1 122 ? 10.177 5.997 -11.641 1.00 94.56 122 TYR A C 1
ATOM 1014 O O . TYR A 1 122 ? 9.930 5.581 -10.506 1.00 94.56 122 TYR A O 1
ATOM 1022 N N . ASP A 1 123 ? 9.566 7.045 -12.191 1.00 94.75 123 ASP A N 1
ATOM 1023 C CA . ASP A 1 123 ? 8.582 7.871 -11.496 1.00 94.75 123 ASP A CA 1
ATOM 1024 C C . ASP A 1 123 ? 7.359 7.042 -11.108 1.00 94.75 123 ASP A C 1
ATOM 1026 O O . ASP A 1 123 ? 6.976 7.032 -9.938 1.00 94.75 123 ASP A O 1
ATOM 1030 N N . HIS A 1 124 ? 6.833 6.219 -12.018 1.00 94.75 124 HIS A N 1
ATOM 1031 C CA . HIS A 1 124 ? 5.748 5.287 -11.706 1.00 94.75 124 HIS A CA 1
ATOM 1032 C C . HIS A 1 124 ? 6.098 4.334 -10.554 1.00 94.75 124 HIS A C 1
ATOM 1034 O O . HIS A 1 124 ? 5.315 4.158 -9.614 1.00 94.75 124 HIS A O 1
ATOM 1040 N N . ALA A 1 125 ? 7.284 3.720 -10.581 1.00 96.25 125 ALA A N 1
ATOM 1041 C CA . ALA A 1 125 ? 7.725 2.833 -9.508 1.00 96.25 125 ALA A CA 1
ATOM 1042 C C . ALA A 1 125 ? 7.935 3.582 -8.180 1.00 96.25 125 ALA A C 1
ATOM 1044 O O . ALA A 1 125 ? 7.681 3.029 -7.103 1.00 96.25 125 ALA A O 1
ATOM 1045 N N . TYR A 1 126 ? 8.417 4.822 -8.248 1.00 96.75 126 TYR A N 1
ATOM 1046 C CA . TYR A 1 126 ? 8.656 5.673 -7.093 1.00 96.75 126 TYR A CA 1
ATOM 1047 C C . TYR A 1 126 ? 7.342 6.118 -6.443 1.00 96.75 126 TYR A C 1
ATOM 1049 O O . TYR A 1 126 ? 7.195 5.963 -5.230 1.00 96.75 126 TYR A O 1
ATOM 1057 N N . THR A 1 127 ? 6.361 6.558 -7.233 1.00 97.50 127 THR A N 1
ATOM 1058 C CA . THR A 1 127 ? 5.012 6.889 -6.758 1.00 97.50 127 THR A CA 1
ATOM 1059 C C . THR A 1 127 ? 4.359 5.683 -6.094 1.00 97.50 127 THR A C 1
ATOM 1061 O O . THR A 1 127 ? 3.979 5.771 -4.931 1.00 97.50 127 THR A O 1
ATOM 1064 N N . MET A 1 128 ? 4.367 4.505 -6.732 1.00 97.69 128 MET A N 1
ATOM 1065 C CA . MET A 1 128 ? 3.822 3.287 -6.113 1.00 97.69 128 MET A CA 1
ATOM 1066 C C . MET A 1 128 ? 4.503 2.948 -4.774 1.00 97.69 128 MET A C 1
ATOM 1068 O O . MET A 1 128 ? 3.863 2.466 -3.839 1.00 97.69 128 MET A O 1
ATOM 1072 N N . LYS A 1 129 ? 5.813 3.193 -4.647 1.00 97.44 129 LYS A N 1
ATOM 1073 C CA . LYS A 1 129 ? 6.535 3.025 -3.378 1.00 97.44 129 LYS A CA 1
ATOM 1074 C C . LYS A 1 129 ? 6.059 4.024 -2.315 1.00 97.44 129 LYS A C 1
ATOM 1076 O O .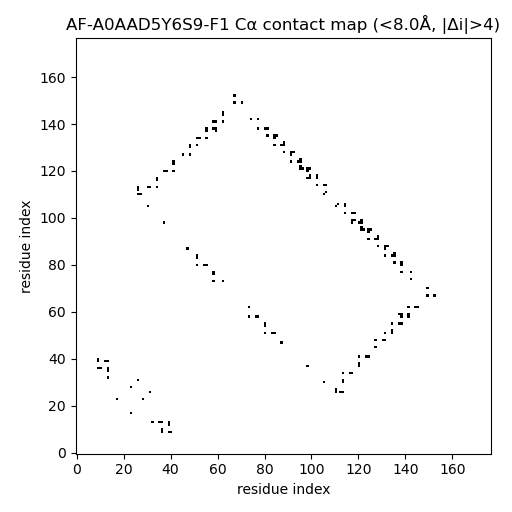 LYS A 1 129 ? 5.951 3.637 -1.149 1.00 97.44 129 LYS A O 1
ATOM 1081 N N . GLN A 1 130 ? 5.806 5.276 -2.692 1.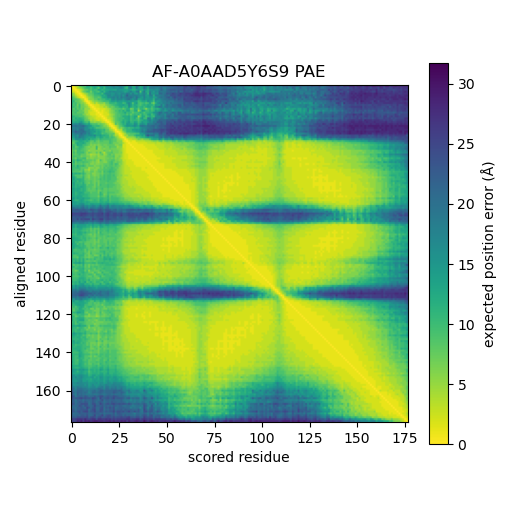00 97.88 130 GLN A N 1
ATOM 1082 C CA . GLN A 1 130 ? 5.262 6.294 -1.791 1.00 97.88 130 GLN A CA 1
ATOM 1083 C C . GLN A 1 130 ? 3.834 5.951 -1.351 1.00 97.88 130 GLN A C 1
ATOM 1085 O O . GLN A 1 130 ? 3.556 6.008 -0.154 1.00 97.88 130 GLN A O 1
ATOM 1090 N N . ASP A 1 131 ? 2.981 5.495 -2.267 1.00 97.69 131 ASP A N 1
ATOM 1091 C CA . ASP A 1 131 ? 1.602 5.090 -1.971 1.00 97.69 131 ASP A CA 1
ATOM 1092 C C . ASP A 1 131 ? 1.563 3.974 -0.923 1.00 97.69 131 ASP A C 1
ATOM 1094 O O . ASP A 1 131 ? 0.881 4.083 0.093 1.00 97.69 131 ASP A O 1
ATOM 1098 N N . ILE A 1 132 ? 2.383 2.930 -1.090 1.00 98.12 132 ILE A N 1
ATOM 1099 C CA . ILE A 1 132 ? 2.486 1.842 -0.102 1.00 98.12 132 ILE A CA 1
ATOM 1100 C C . ILE A 1 132 ? 2.908 2.367 1.274 1.00 98.12 132 ILE A C 1
ATOM 1102 O O . ILE A 1 132 ? 2.392 1.905 2.295 1.00 98.12 132 ILE A O 1
ATOM 1106 N N . ALA A 1 133 ? 3.856 3.307 1.324 1.00 97.25 133 ALA A N 1
ATOM 1107 C CA . ALA A 1 133 ? 4.276 3.907 2.587 1.00 97.25 133 ALA A CA 1
ATOM 1108 C C . ALA A 1 133 ? 3.125 4.693 3.234 1.00 97.25 133 ALA A C 1
ATOM 1110 O O . ALA A 1 133 ? 2.915 4.590 4.445 1.00 97.25 133 ALA A O 1
ATOM 1111 N N . GLN A 1 134 ? 2.346 5.415 2.429 1.00 98.00 134 GLN A N 1
ATOM 1112 C CA . GLN A 1 134 ? 1.170 6.143 2.887 1.00 98.00 134 GLN A CA 1
ATOM 1113 C C . GLN A 1 134 ? 0.070 5.202 3.398 1.00 98.00 134 GLN A C 1
ATOM 1115 O O . GLN A 1 134 ? -0.525 5.477 4.443 1.00 98.00 134 GLN A O 1
ATOM 1120 N N . PHE A 1 135 ? -0.160 4.065 2.736 1.00 98.06 135 PHE A N 1
ATOM 1121 C CA . PHE A 1 135 ? -1.114 3.051 3.195 1.00 98.06 135 PHE A CA 1
ATOM 1122 C C . PHE A 1 135 ? -0.733 2.498 4.569 1.00 98.06 135 PHE A C 1
ATOM 1124 O O . PHE A 1 135 ? -1.593 2.380 5.440 1.00 98.06 135 PHE A O 1
ATOM 1131 N N . GLU A 1 136 ? 0.552 2.223 4.817 1.00 97.69 136 GLU A N 1
ATOM 1132 C CA . GLU A 1 136 ? 1.001 1.754 6.135 1.00 97.69 136 GLU A CA 1
ATOM 1133 C C . GLU A 1 136 ? 0.740 2.791 7.234 1.00 97.69 136 GLU A C 1
ATOM 1135 O O . GLU A 1 136 ? 0.273 2.447 8.324 1.00 97.69 136 GLU A O 1
ATOM 1140 N N . VAL A 1 137 ? 1.011 4.068 6.947 1.00 97.69 137 VAL A N 1
ATOM 1141 C CA . VAL A 1 137 ? 0.726 5.170 7.876 1.00 97.69 137 VAL A CA 1
ATOM 1142 C C . VAL A 1 137 ? -0.774 5.259 8.150 1.00 97.69 137 VAL A C 1
ATOM 1144 O O . VAL A 1 137 ? -1.171 5.373 9.312 1.00 97.69 137 VAL A O 1
ATOM 1147 N N . SER A 1 138 ? -1.603 5.173 7.106 1.00 97.19 138 SER A N 1
ATOM 1148 C CA . SER A 1 138 ? -3.058 5.229 7.237 1.00 97.19 138 SER A CA 1
ATOM 1149 C C . SER A 1 138 ? -3.593 4.077 8.083 1.00 97.19 138 SER A C 1
ATOM 1151 O O . SER A 1 138 ? -4.183 4.313 9.133 1.00 97.19 138 SER A O 1
ATOM 1153 N N . LEU A 1 139 ? -3.243 2.834 7.742 1.00 97.25 139 LEU A N 1
ATOM 1154 C CA . LEU A 1 139 ? -3.631 1.648 8.508 1.00 97.25 139 LEU A CA 1
ATOM 1155 C C . LEU A 1 139 ? -3.144 1.698 9.960 1.00 97.25 139 LEU A C 1
ATOM 1157 O O . LEU A 1 139 ? -3.816 1.197 10.862 1.00 97.25 139 LEU A O 1
ATOM 1161 N N . SER A 1 140 ? -1.973 2.288 10.217 1.00 96.69 140 SER A N 1
ATOM 1162 C CA . SER A 1 140 ? -1.492 2.482 11.584 1.00 96.69 140 SER A CA 1
ATOM 1163 C C . SER A 1 140 ? -2.308 3.503 12.362 1.00 96.69 140 SER A C 1
ATOM 1165 O O . SER A 1 140 ? -2.509 3.319 13.562 1.00 96.69 140 SER A O 1
ATOM 1167 N N . ARG A 1 141 ? -2.797 4.550 11.698 1.00 95.50 141 ARG A N 1
ATOM 1168 C CA . ARG A 1 141 ? -3.704 5.523 12.300 1.00 95.50 141 ARG A CA 1
ATOM 1169 C C . ARG A 1 141 ? -5.067 4.901 12.583 1.00 95.50 141 ARG A C 1
ATOM 1171 O O . ARG A 1 141 ? -5.524 4.994 13.719 1.00 95.50 141 ARG A O 1
ATOM 1178 N N . SER A 1 142 ? -5.663 4.207 11.612 1.00 94.25 142 SER A N 1
ATOM 1179 C CA . SER A 1 142 ? -6.960 3.541 11.785 1.00 94.25 142 SER A CA 1
ATOM 1180 C C . SER A 1 142 ? -6.890 2.484 12.895 1.00 94.25 142 SER A C 1
ATOM 1182 O O . SER A 1 142 ? -7.809 2.382 13.699 1.00 94.25 142 SER A O 1
ATOM 1184 N N . HIS A 1 143 ? -5.762 1.773 13.040 1.00 94.06 143 HIS A N 1
ATOM 1185 C CA . HIS A 1 143 ? -5.528 0.884 14.185 1.00 94.06 143 HIS A CA 1
ATOM 1186 C C . HIS A 1 143 ? -5.607 1.619 15.532 1.00 94.06 143 HIS A C 1
ATOM 1188 O O . HIS A 1 143 ? -6.316 1.177 16.435 1.00 94.06 143 HIS A O 1
ATOM 1194 N N . SER A 1 144 ? -4.905 2.747 15.671 1.00 93.56 144 SER A N 1
ATOM 1195 C CA . SER A 1 144 ? -4.921 3.547 16.900 1.00 93.56 144 SER A CA 1
ATOM 1196 C C . SER A 1 144 ? -6.300 4.142 17.191 1.00 93.56 144 SER A C 1
ATOM 1198 O O . SER A 1 144 ? -6.749 4.097 18.335 1.00 93.56 144 SER A O 1
ATOM 1200 N N . HIS A 1 145 ? -6.984 4.672 16.171 1.00 90.88 145 HIS A N 1
ATOM 1201 C CA . HIS A 1 145 ? -8.349 5.194 16.297 1.00 90.88 145 HIS A CA 1
ATOM 1202 C C . HIS A 1 145 ? -9.308 4.120 16.798 1.00 90.88 145 HIS A C 1
ATOM 1204 O O . HIS A 1 145 ? -10.068 4.349 17.736 1.00 90.88 145 HIS A O 1
ATOM 1210 N N . TYR A 1 146 ? -9.210 2.929 16.221 1.00 90.88 146 TYR A N 1
ATOM 1211 C CA . TYR A 1 146 ? -10.055 1.811 16.583 1.00 90.88 146 TYR A CA 1
ATOM 1212 C C . TYR A 1 146 ? -9.858 1.369 18.042 1.00 90.88 146 TYR A C 1
ATOM 1214 O O . TYR A 1 146 ? -10.821 1.214 18.788 1.00 90.88 146 TYR A O 1
ATOM 1222 N N . LEU A 1 147 ? -8.608 1.251 18.504 1.00 90.81 147 LEU A N 1
ATOM 1223 C CA . LEU A 1 147 ? -8.328 0.950 19.914 1.00 90.81 147 LEU A CA 1
ATOM 1224 C C . LEU A 1 147 ? -8.834 2.050 20.860 1.00 90.81 147 LEU A C 1
ATOM 1226 O O . LEU A 1 147 ? -9.318 1.752 21.953 1.00 90.81 147 LEU A O 1
ATOM 1230 N N . ALA A 1 148 ? -8.742 3.319 20.454 1.00 90.06 148 ALA A N 1
ATOM 1231 C CA . ALA A 1 148 ? -9.272 4.429 21.238 1.00 90.06 148 ALA A CA 1
ATOM 1232 C C . ALA A 1 148 ? -10.802 4.351 21.376 1.00 90.06 148 ALA A C 1
ATOM 1234 O O . ALA A 1 148 ? -11.317 4.533 22.478 1.00 90.06 148 ALA A O 1
ATOM 1235 N N . GLN A 1 149 ? -11.519 4.023 20.297 1.00 87.56 149 GLN A N 1
ATOM 1236 C CA . GLN A 1 149 ? -12.970 3.823 20.334 1.00 87.56 149 GLN A CA 1
ATOM 1237 C C . GLN A 1 149 ? -13.367 2.677 21.265 1.00 87.56 149 GLN A C 1
ATOM 1239 O O . GLN A 1 149 ? -14.223 2.879 22.123 1.00 87.56 149 GLN A O 1
ATOM 1244 N N . ILE A 1 150 ? -12.694 1.524 21.174 1.00 86.31 150 ILE A N 1
ATOM 1245 C CA . ILE A 1 150 ? -12.927 0.390 22.082 1.00 86.31 150 ILE A CA 1
ATOM 1246 C C . ILE A 1 150 ? -12.791 0.832 23.544 1.00 86.31 150 ILE A C 1
ATOM 1248 O O . ILE A 1 150 ? -13.648 0.537 24.375 1.00 86.31 150 ILE A O 1
ATOM 1252 N N . ASN A 1 151 ? -11.728 1.571 23.870 1.00 87.50 151 ASN A N 1
ATOM 1253 C CA . ASN A 1 151 ? -11.501 2.046 25.234 1.00 87.50 151 ASN A CA 1
ATOM 1254 C C . ASN A 1 151 ? -12.606 3.001 25.712 1.00 87.50 151 ASN A C 1
ATOM 1256 O O . ASN A 1 151 ? -13.015 2.932 26.875 1.00 87.50 151 ASN A O 1
ATOM 1260 N N . ILE A 1 152 ? -13.110 3.872 24.832 1.00 88.19 152 ILE A N 1
ATOM 1261 C CA . ILE A 1 152 ? -14.240 4.759 25.139 1.00 88.19 152 ILE A CA 1
ATOM 1262 C C . ILE A 1 152 ? -15.505 3.934 25.406 1.00 88.19 152 ILE A C 1
ATOM 1264 O O . ILE A 1 152 ? -16.164 4.156 26.421 1.00 88.19 152 ILE A O 1
ATOM 1268 N N . GLU A 1 153 ? -15.822 2.963 24.548 1.00 86.00 153 GLU A N 1
ATOM 1269 C CA . GLU A 1 153 ? -16.997 2.096 24.699 1.00 86.00 153 GLU A CA 1
ATOM 1270 C C . GLU A 1 153 ? -16.952 1.293 26.007 1.00 86.00 153 GLU A C 1
ATOM 1272 O O . GLU A 1 153 ? -17.931 1.278 26.755 1.00 86.00 153 GLU A O 1
ATOM 1277 N N . ILE A 1 154 ? -15.804 0.687 26.336 1.00 85.81 154 ILE A N 1
ATOM 1278 C CA . ILE A 1 154 ? -15.601 -0.045 27.598 1.00 85.81 154 ILE A CA 1
ATOM 1279 C C . ILE A 1 154 ? -15.800 0.885 28.800 1.00 85.81 154 ILE A C 1
ATOM 1281 O O . ILE A 1 154 ? -16.481 0.524 29.764 1.00 85.81 154 ILE A O 1
ATOM 1285 N N . THR A 1 155 ? -15.242 2.096 28.746 1.00 90.19 155 THR A N 1
ATOM 1286 C CA . THR A 1 155 ? -15.371 3.083 29.828 1.00 90.19 155 THR A CA 1
ATOM 1287 C C . THR A 1 155 ? -16.828 3.507 30.023 1.00 90.19 155 THR A C 1
ATOM 1289 O O . THR A 1 155 ? -17.315 3.558 31.153 1.00 90.19 155 THR A O 1
ATOM 1292 N N . GLN A 1 156 ? -17.560 3.761 28.935 1.00 89.38 156 GLN A N 1
ATOM 1293 C CA . GLN A 1 156 ? -18.982 4.107 28.992 1.00 89.38 156 GLN A CA 1
ATOM 1294 C C . GLN A 1 156 ? -19.837 2.953 29.532 1.00 89.38 156 GLN A C 1
ATOM 1296 O O . GLN A 1 156 ? -20.711 3.182 30.371 1.00 89.38 156 GLN A O 1
ATOM 1301 N N . ALA A 1 157 ? -19.568 1.716 29.102 1.00 86.94 157 ALA A N 1
ATOM 1302 C CA . ALA A 1 157 ? -20.254 0.527 29.603 1.00 86.94 157 ALA A CA 1
ATOM 1303 C C . ALA A 1 157 ? -20.016 0.320 31.110 1.00 86.94 157 ALA A C 1
ATOM 1305 O O . ALA A 1 157 ? -20.964 0.056 31.851 1.00 86.94 157 ALA A O 1
ATOM 1306 N N . SER A 1 158 ? -18.776 0.512 31.573 1.00 89.94 158 SER A N 1
ATOM 1307 C CA . SER A 1 158 ? -18.406 0.456 32.993 1.00 89.94 158 SER A CA 1
ATOM 1308 C C . SER A 1 158 ? -19.147 1.511 33.822 1.00 89.94 158 SER A C 1
ATOM 1310 O O . SER A 1 158 ? -19.793 1.181 34.818 1.00 89.94 158 SER A O 1
ATOM 1312 N N . ASN A 1 159 ? -19.149 2.770 33.370 1.00 92.69 159 ASN A N 1
ATOM 1313 C CA . ASN A 1 159 ? -19.852 3.859 34.054 1.00 92.69 159 ASN A CA 1
ATOM 1314 C C . ASN A 1 159 ? -21.358 3.596 34.164 1.00 92.69 159 ASN A C 1
ATOM 1316 O O . ASN A 1 159 ? -21.941 3.792 35.228 1.00 92.69 159 ASN A O 1
ATOM 1320 N N . ARG A 1 160 ? -21.978 3.086 33.094 1.00 91.44 160 ARG A N 1
ATOM 1321 C CA . ARG A 1 160 ? -23.400 2.726 33.097 1.00 91.44 160 ARG A CA 1
ATOM 1322 C C . ARG A 1 160 ? -23.702 1.568 34.053 1.00 91.44 160 ARG A C 1
ATOM 1324 O O . ARG A 1 160 ? -24.728 1.588 34.727 1.00 91.44 160 ARG A O 1
ATOM 1331 N N . GLY A 1 161 ? -22.813 0.578 34.148 1.00 89.81 161 GLY A N 1
ATOM 1332 C CA . GLY A 1 161 ? -22.917 -0.496 35.139 1.00 89.81 161 GLY A CA 1
ATOM 1333 C C . GLY A 1 161 ? -22.826 0.023 36.578 1.00 89.81 161 GLY A C 1
ATOM 1334 O O . GLY A 1 161 ? -23.644 -0.348 37.423 1.00 89.81 161 GLY A O 1
ATOM 1335 N N . ASN A 1 162 ? -21.889 0.939 36.840 1.00 91.12 162 ASN A N 1
ATOM 1336 C CA . ASN A 1 162 ? -21.737 1.587 38.144 1.00 91.12 162 ASN A CA 1
ATOM 1337 C C . ASN A 1 162 ? -22.971 2.412 38.529 1.00 91.12 162 ASN A C 1
ATOM 1339 O O . ASN A 1 162 ? -23.402 2.360 39.680 1.00 91.12 162 ASN A O 1
ATOM 1343 N N . GLU A 1 163 ? -23.576 3.129 37.583 1.00 93.81 163 GLU A N 1
ATOM 1344 C CA . GLU A 1 163 ? -24.805 3.894 37.814 1.00 93.81 163 GLU A CA 1
ATOM 1345 C C . GLU A 1 163 ? -25.982 2.981 38.197 1.00 93.81 163 GLU A C 1
ATOM 1347 O O . GLU A 1 163 ? -26.665 3.226 39.191 1.00 93.81 163 GLU A O 1
ATOM 1352 N N . ILE A 1 164 ? -26.175 1.873 37.472 1.00 93.38 164 ILE A N 1
ATOM 1353 C CA . ILE A 1 164 ? -27.221 0.886 37.788 1.00 93.38 164 ILE A CA 1
ATOM 1354 C C . ILE A 1 164 ? -26.991 0.273 39.175 1.00 93.38 164 ILE A C 1
ATOM 1356 O O . ILE A 1 164 ? -27.930 0.171 39.963 1.00 93.38 164 ILE A O 1
ATOM 1360 N N . SER A 1 165 ? -25.748 -0.099 39.496 1.00 91.69 165 SER A N 1
ATOM 1361 C CA . SER A 1 165 ? -25.384 -0.636 40.813 1.00 91.69 165 SER A CA 1
ATOM 1362 C C . SER A 1 165 ? -25.659 0.371 41.934 1.00 91.69 165 SER A C 1
ATOM 1364 O O . SER A 1 165 ? -26.231 0.025 42.970 1.00 91.69 165 SER A O 1
ATOM 1366 N N . THR A 1 166 ? -25.330 1.643 41.697 1.00 92.62 166 THR A N 1
ATOM 1367 C CA . THR A 1 166 ? -25.599 2.738 42.636 1.00 92.62 166 THR A CA 1
ATOM 1368 C C . THR A 1 166 ? -27.101 2.880 42.878 1.00 92.62 166 THR A C 1
ATOM 1370 O O . THR A 1 166 ? -27.527 2.908 44.028 1.00 92.62 166 THR A O 1
ATOM 1373 N N . ASN A 1 167 ? -27.918 2.867 41.821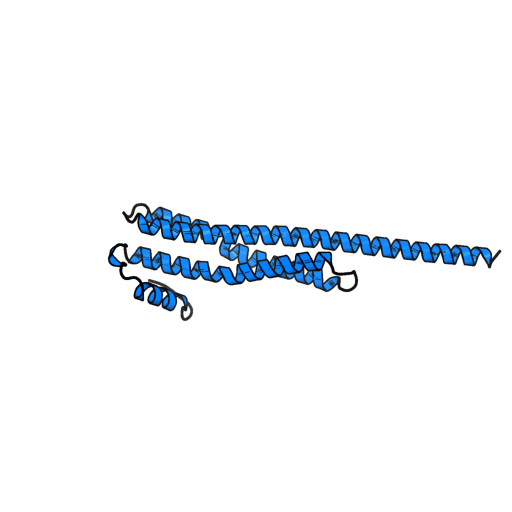 1.00 92.75 167 ASN A N 1
ATOM 1374 C CA . ASN A 1 167 ? -29.378 2.960 41.927 1.00 92.75 167 ASN A CA 1
ATOM 1375 C C . ASN A 1 167 ? -30.017 1.752 42.636 1.00 92.75 167 ASN A C 1
ATOM 1377 O O . ASN A 1 167 ? -30.973 1.904 43.392 1.00 92.75 167 ASN A O 1
ATOM 1381 N N . LEU A 1 168 ? -29.503 0.540 42.421 1.00 92.50 168 LEU A N 1
ATOM 1382 C CA . LEU A 1 168 ? -29.972 -0.643 43.152 1.00 92.50 168 LEU A CA 1
ATOM 1383 C C . LEU A 1 168 ? -29.599 -0.571 44.634 1.00 92.50 168 LEU A C 1
ATOM 1385 O O . LEU A 1 168 ? -30.411 -0.912 45.491 1.00 92.50 168 LEU A O 1
ATOM 1389 N N . THR A 1 169 ? -28.390 -0.097 44.936 1.00 91.62 169 THR A N 1
ATOM 1390 C CA . THR A 1 169 ? -27.907 0.064 46.312 1.00 91.62 169 THR A CA 1
ATOM 1391 C C . THR A 1 169 ? -28.729 1.109 47.062 1.00 91.62 169 THR A C 1
ATOM 1393 O O . THR A 1 169 ? -29.116 0.872 48.206 1.00 91.62 169 THR A O 1
ATOM 1396 N N . THR A 1 170 ? -29.065 2.234 46.420 1.00 91.75 170 THR A N 1
ATOM 1397 C CA . THR A 1 170 ? -29.934 3.251 47.027 1.00 91.75 170 THR A CA 1
ATOM 1398 C C . THR A 1 170 ? -31.334 2.698 47.290 1.00 91.75 170 THR A C 1
ATOM 1400 O O . THR A 1 170 ? -31.830 2.841 48.406 1.00 91.75 170 THR A O 1
ATOM 1403 N N . LEU A 1 171 ? -31.945 1.980 46.340 1.00 92.06 171 LEU A N 1
ATOM 1404 C CA . LEU A 1 171 ? -33.243 1.323 46.556 1.00 92.06 171 LEU A CA 1
ATOM 1405 C C . LEU A 1 171 ? -33.205 0.293 47.697 1.00 92.06 171 LEU A C 1
ATOM 1407 O O . LEU A 1 171 ? -34.098 0.284 48.543 1.00 92.06 171 LEU A O 1
ATOM 1411 N N . ALA A 1 172 ? -32.165 -0.543 47.757 1.00 88.69 172 ALA A N 1
ATOM 1412 C CA . ALA A 1 172 ? -31.989 -1.522 48.827 1.00 88.69 172 ALA A CA 1
ATOM 1413 C C . ALA A 1 172 ? -31.833 -0.851 50.204 1.00 88.69 172 ALA A C 1
ATOM 1415 O O . ALA A 1 172 ? -32.455 -1.297 51.165 1.00 88.69 172 ALA A O 1
ATOM 1416 N N . SER A 1 173 ? -31.074 0.250 50.284 1.00 89.56 173 SER A N 1
ATOM 1417 C CA . SER A 1 173 ? -30.886 1.017 51.526 1.00 89.56 173 SER A CA 1
ATOM 1418 C C . SER A 1 173 ? -32.170 1.673 52.047 1.00 89.56 173 SER A C 1
ATOM 1420 O O . SER A 1 173 ? -32.313 1.873 53.245 1.00 89.56 173 SER A O 1
ATOM 1422 N N . VAL A 1 174 ? -33.123 1.986 51.162 1.00 91.50 174 VAL A N 1
ATOM 1423 C CA . VAL A 1 174 ? -34.441 2.513 51.555 1.00 91.50 174 VAL A CA 1
ATOM 1424 C C . VAL A 1 174 ? -35.364 1.394 52.053 1.00 91.50 174 VAL A C 1
ATOM 1426 O O . VAL A 1 174 ? -36.197 1.628 52.925 1.00 91.50 174 VAL A O 1
ATOM 1429 N N . LEU A 1 175 ? -35.237 0.183 51.501 1.00 84.81 175 LEU A N 1
ATOM 1430 C CA . LEU A 1 175 ? -36.084 -0.969 51.836 1.00 84.81 175 LEU A CA 1
ATOM 1431 C C . LEU A 1 175 ? -35.651 -1.716 53.107 1.00 84.81 175 LEU A C 1
ATOM 1433 O O . LEU A 1 175 ? -36.492 -2.359 53.736 1.00 84.81 175 LEU A O 1
ATOM 1437 N N . VAL A 1 176 ? -34.370 -1.656 53.475 1.00 83.19 176 VAL A N 1
ATOM 1438 C CA . VAL A 1 176 ? -33.807 -2.308 54.668 1.00 83.19 176 VAL A CA 1
ATOM 1439 C C . VAL A 1 176 ? -33.267 -1.223 55.614 1.00 83.19 176 VAL A C 1
ATOM 1441 O O . VAL A 1 176 ? -32.142 -0.774 55.396 1.00 83.19 176 VAL A O 1
ATOM 1444 N N . PRO A 1 177 ? -34.053 -0.757 56.607 1.00 63.75 177 PRO A N 1
ATOM 1445 C CA . PRO A 1 177 ? -33.587 0.209 57.602 1.00 63.75 177 PRO A CA 1
ATOM 1446 C C . PRO A 1 177 ? -32.639 -0.410 58.639 1.00 63.75 177 PRO A C 1
ATOM 1448 O O . PRO A 1 177 ? -32.765 -1.625 58.926 1.00 63.75 177 PRO A O 1
#

Organism: NCBI:txid261099

Solvent-accessible surface area (backbone atoms only — not comparable to full-atom values): 10066 Å² total; per-residue (Å²): 140,87,89,72,99,59,94,65,70,64,58,57,54,43,52,53,53,62,72,69,52,92,65,59,85,82,51,66,60,72,61,54,54,50,47,45,52,53,44,58,58,56,59,63,49,52,68,58,51,54,51,50,49,57,50,44,54,52,49,47,56,44,54,75,68,65,62,82,88,58,57,71,58,52,60,53,50,54,53,51,50,49,56,50,42,53,52,52,43,70,69,41,69,59,49,29,60,51,43,49,52,52,40,58,69,50,63,84,46,94,51,75,71,60,46,57,57,41,47,52,48,24,49,54,42,43,51,56,45,50,50,45,54,50,45,51,53,48,51,52,48,40,52,52,52,40,53,51,50,51,52,50,52,53,50,52,52,50,52,53,50,51,50,52,52,50,55,51,50,54,53,49,56,70,74,55,126

Mean predicted aligned error: 9.51 Å

Nearest PDB structures (foldseek):
  8d9p-assembly1_A  TM=5.680E-01  e=4.124E-01  synthetic construct
  5vju-assembly1_A  TM=5.696E-01  e=4.124E-01  synthetic construct
  8d9o-assembly1_A  TM=3.669E-01  e=1.026E-01  synthetic construct
  6z0c-assembly1_A  TM=3.662E-01  e=1.026E-01  Escherichia coli
  4r61-assembly1_A  TM=3.646E-01  e=1.632E-01  Human immunodeficiency virus 1

Foldseek 3Di:
DDDDPDDDPLVVVLVVVVVPDPPCVLAPVVLSSVLSSLQVVLVVCVVLLVVLVVLLVVLLVCLVDDDDPCQVVSVVSLVVSLVSLVVSLVVLVCSLVVLVVSLVVCVVPPGVPSSVSSVVSSVSSVVSNVSSVVSNVSSVVSVVSSVVNNVVNVVVVVVVVVVVVVVVVVVVVVVPD

Radius of gyration: 27.76 Å; Cα contacts (8 Å, |Δi|>4): 96; chains: 1; bounding box: 63×32×95 Å

Secondary structure (DSSP, 8-state):
----SS--HHHHHHHHHHHH-TTGGGS-HHHHHHHHHHHHHHHTTHHHHHHHHHHHHHHHHHHHH--GGGHHHHHHHHHHHHHHHHHHHHHHTTHHHHHHHHHHHHTTSS-HHHHHHHHHHHHHHHHHHHHHHHHHHHHHHHHHHHHHHHHHHHHHHHHHHHHHHHHHHHHHHHH--

InterPro domains:
  IPR002523 Mg2+ transporter protein, CorA-like/Zinc transport protein ZntB [PF01544] (3-177)
  IPR045861 CorA, cytoplasmic domain [SSF143865] (3-151)

pLDDT: mean 84.02, std 14.15, range [43.44, 98.12]

Sequence (177 aa):
MNFHQQPNRHTNHVVNNLAQETNILEYHLPDYICYLFIDDITNKFLPYIRQLENETDSIDDLVLILKANDQSDMLSRISKARKRVMKLQRLINTKPELIKLIAHRLKDSTTSNIMLYFEDVYDHAYTMKQDIAQFEVSLSRSHSHYLAQINIEITQASNRGNEISTNLTTLASVLVP